Protein AF-0000000074147628 (afdb_homodimer)

Foldseek 3Di:
DEEEEEEADPVCVVLVVLLVVLLVLLPHHYDYYYHHCVPHVVVLLVVLVVPQVDQYEYEYEDWQLPVSQQSSQLRHPHAYEYAYEDDPPPVRCRVVSVVDHDPPGDHHYDHHSNVSNLVRLVVSCVPVVVSVVVNVVVVVVVVVVVVVVVVVVVVVD/DEEEEEEADPVCVVLVVLLVVLLVLLPHHYDYYYHHCVPHVVVLLVVLVVPQVDQYEYEYEDWQLPVSQQSSQLRHPHAYEYAYEDDPPPVRCRVVSVVDHDPPGDHHYDHHSNVSNLVRLVVSCVPVVVSVVVNVVVVVVVVVVVVVVVVVVVVVD

Structure (mmCIF, N/CA/C/O backbone):
data_AF-0000000074147628-model_v1
#
loop_
_entity.id
_entity.type
_entity.pdbx_description
1 polymer 'Phosphoribosylaminoimidazole carboxylase'
#
loop_
_atom_site.group_PDB
_atom_site.id
_atom_site.type_symbol
_atom_site.label_atom_id
_atom_site.label_alt_id
_atom_site.label_comp_id
_atom_site.label_asym_id
_atom_site.label_entity_id
_atom_site.label_seq_id
_atom_site.pdbx_PDB_ins_code
_atom_site.Cartn_x
_atom_site.Cartn_y
_atom_site.Cartn_z
_atom_site.occupancy
_atom_site.B_iso_or_equiv
_atom_site.auth_seq_id
_atom_site.auth_comp_id
_atom_site.auth_asym_id
_atom_site.auth_atom_id
_atom_site.pdbx_PDB_model_num
ATOM 1 N N . MET A 1 1 ? 9.102 9.93 -13.086 1 95.94 1 MET A N 1
ATOM 2 C CA . MET A 1 1 ? 8.875 8.906 -12.07 1 95.94 1 MET A CA 1
ATOM 3 C C . MET A 1 1 ? 9.977 8.93 -11.016 1 95.94 1 MET A C 1
ATOM 5 O O . MET A 1 1 ? 11.141 9.18 -11.336 1 95.94 1 MET A O 1
ATOM 9 N N . LEU A 1 2 ? 9.609 8.773 -9.789 1 98.12 2 LEU A N 1
ATOM 10 C CA . LEU A 1 2 ? 10.562 8.852 -8.688 1 98.12 2 LEU A CA 1
ATOM 11 C C . LEU A 1 2 ? 10.008 8.172 -7.441 1 98.12 2 LEU A C 1
ATOM 13 O O . LEU A 1 2 ? 8.812 8.266 -7.156 1 98.12 2 LEU A O 1
ATOM 17 N N . VAL A 1 3 ? 10.93 7.434 -6.758 1 98.81 3 VAL A N 1
ATOM 18 C CA . VAL A 1 3 ? 10.602 6.969 -5.414 1 98.81 3 VAL A CA 1
ATOM 19 C C . VAL A 1 3 ? 11.359 7.797 -4.379 1 98.81 3 VAL A C 1
ATOM 21 O O . VAL A 1 3 ? 12.586 7.934 -4.465 1 98.81 3 VAL A O 1
ATOM 24 N N . VAL A 1 4 ? 10.641 8.391 -3.459 1 98.81 4 VAL A N 1
ATOM 25 C CA . VAL A 1 4 ? 11.258 9.125 -2.359 1 98.81 4 VAL A CA 1
ATOM 26 C C . VAL A 1 4 ? 11.266 8.266 -1.1 1 98.81 4 VAL A C 1
ATOM 28 O O . VAL A 1 4 ? 10.211 7.953 -0.543 1 98.81 4 VAL A O 1
ATOM 31 N N . ILE A 1 5 ? 12.422 7.879 -0.713 1 98.81 5 ILE A N 1
ATOM 32 C CA . ILE A 1 5 ? 12.594 7.141 0.535 1 98.81 5 ILE A CA 1
ATOM 33 C C . ILE A 1 5 ? 12.828 8.117 1.685 1 98.81 5 ILE A C 1
ATOM 35 O O . ILE A 1 5 ? 13.859 8.797 1.736 1 98.81 5 ILE A O 1
ATOM 39 N N . LEU A 1 6 ? 11.859 8.195 2.531 1 98.5 6 LEU A N 1
ATOM 40 C CA . LEU A 1 6 ? 11.883 9.148 3.637 1 98.5 6 LEU A CA 1
ATOM 41 C C . LEU A 1 6 ? 12.078 8.43 4.969 1 98.5 6 LEU A C 1
ATOM 43 O O . LEU A 1 6 ? 11.211 7.652 5.387 1 98.5 6 LEU A O 1
ATOM 47 N N . MET A 1 7 ? 13.164 8.688 5.637 1 97.44 7 MET A N 1
ATOM 48 C CA . MET A 1 7 ? 13.547 7.992 6.863 1 97.44 7 MET A CA 1
ATOM 49 C C . MET A 1 7 ? 13.32 8.875 8.086 1 97.44 7 MET A C 1
ATOM 51 O O . MET A 1 7 ? 13.555 10.086 8.031 1 97.44 7 MET A O 1
ATOM 55 N N . GLY A 1 8 ? 12.961 8.219 9.188 1 95 8 GLY A N 1
ATOM 56 C CA . GLY A 1 8 ? 12.789 8.953 10.43 1 95 8 GLY A CA 1
ATOM 57 C C . GLY A 1 8 ? 14.109 9.305 11.102 1 95 8 GLY A C 1
ATOM 58 O O . GLY A 1 8 ? 14.188 10.273 11.859 1 95 8 GLY A O 1
ATOM 59 N N . SER A 1 9 ? 15.055 8.477 10.898 1 93.25 9 SER A N 1
ATOM 60 C CA . SER A 1 9 ? 16.375 8.688 11.492 1 93.25 9 SER A CA 1
ATOM 61 C C . SER A 1 9 ? 17.469 8.031 10.656 1 93.25 9 SER A C 1
ATOM 63 O O . SER A 1 9 ? 17.172 7.227 9.766 1 93.25 9 SER A O 1
ATOM 65 N N . LYS A 1 10 ? 18.688 8.406 11.016 1 92.12 10 LYS A N 1
ATOM 66 C CA . LYS A 1 10 ? 19.844 7.824 10.32 1 92.12 10 LYS A CA 1
ATOM 67 C C . LYS A 1 10 ? 19.922 6.32 10.57 1 92.12 10 LYS A C 1
ATOM 69 O O . LYS A 1 10 ? 20.422 5.574 9.734 1 92.12 10 LYS A O 1
ATOM 74 N N . GLY A 1 11 ? 19.484 5.891 11.711 1 92.31 11 GLY A N 1
ATOM 75 C CA . GLY A 1 11 ? 19.5 4.477 12.055 1 92.31 11 GLY A CA 1
ATOM 76 C C . GLY A 1 11 ? 18.75 3.611 11.055 1 92.31 11 GLY A C 1
ATOM 77 O O . GLY A 1 11 ? 18.906 2.389 11.039 1 92.31 11 GLY A O 1
ATOM 78 N N . ASP A 1 12 ? 17.984 4.277 10.141 1 94 12 ASP A N 1
ATOM 79 C CA . ASP A 1 12 ? 17.156 3.553 9.188 1 94 12 ASP A CA 1
ATOM 80 C C . ASP A 1 12 ? 17.859 3.389 7.848 1 94 12 ASP A C 1
ATOM 82 O O . ASP A 1 12 ? 17.297 2.844 6.898 1 94 12 ASP A O 1
ATOM 86 N N . LEU A 1 13 ? 19.062 3.75 7.781 1 96.19 13 LEU A N 1
ATOM 87 C CA . LEU A 1 13 ? 19.781 3.842 6.516 1 96.19 13 LEU A CA 1
ATOM 88 C C . LEU A 1 13 ? 19.953 2.463 5.883 1 96.19 13 LEU A C 1
ATOM 90 O O . LEU A 1 13 ? 19.766 2.305 4.672 1 96.19 13 LEU A O 1
ATOM 94 N N . GLU A 1 14 ? 20.344 1.468 6.66 1 96.44 14 GLU A N 1
ATOM 95 C CA . GLU A 1 14 ? 20.531 0.129 6.109 1 96.44 14 GLU A CA 1
ATOM 96 C C . GLU A 1 14 ? 19.219 -0.415 5.531 1 96.44 14 GLU A C 1
ATOM 98 O O . GLU A 1 14 ? 19.234 -1.08 4.492 1 96.44 14 GLU A O 1
ATOM 103 N N . HIS A 1 15 ? 18.188 -0.17 6.254 1 96.81 15 HIS A N 1
ATOM 104 C CA . HIS A 1 15 ? 16.859 -0.542 5.77 1 96.81 15 HIS A CA 1
ATOM 105 C C . HIS A 1 15 ? 16.531 0.154 4.453 1 96.81 15 HIS A C 1
ATOM 107 O O . HIS A 1 15 ? 16.047 -0.481 3.512 1 96.81 15 HIS A O 1
ATOM 113 N N . ALA A 1 16 ? 16.859 1.405 4.305 1 98.19 16 ALA A N 1
ATOM 114 C CA . ALA A 1 16 ? 16.641 2.207 3.105 1 98.19 16 ALA A CA 1
ATOM 115 C C . ALA A 1 16 ? 17.484 1.685 1.938 1 98.19 16 ALA A C 1
ATOM 117 O O . ALA A 1 16 ? 17 1.643 0.799 1 98.19 16 ALA A O 1
ATOM 118 N N . LYS A 1 17 ? 18.625 1.291 2.211 1 98.25 17 LYS A N 1
ATOM 119 C CA . LYS A 1 17 ? 19.516 0.787 1.175 1 98.25 17 LYS A CA 1
ATOM 120 C C . LYS A 1 17 ? 18.969 -0.48 0.534 1 98.25 17 LYS A C 1
ATOM 122 O O . LYS A 1 17 ? 19.125 -0.697 -0.669 1 98.25 17 LYS A O 1
ATOM 127 N N . LYS A 1 18 ? 18.391 -1.313 1.335 1 97.88 18 LYS A N 1
ATOM 128 C CA . LYS A 1 18 ? 17.781 -2.521 0.795 1 97.88 18 LYS A CA 1
ATOM 129 C C . LYS A 1 18 ? 16.656 -2.176 -0.193 1 97.88 18 LYS A C 1
ATOM 131 O O . LYS A 1 18 ? 16.531 -2.826 -1.23 1 97.88 18 LYS A O 1
ATOM 136 N N . ILE A 1 19 ? 15.867 -1.168 0.132 1 98.56 19 ILE A N 1
ATOM 137 C CA . ILE A 1 19 ? 14.828 -0.691 -0.776 1 98.56 19 ILE A CA 1
ATOM 138 C C . ILE A 1 19 ? 15.469 -0.161 -2.057 1 98.56 19 ILE A C 1
ATOM 140 O O . ILE A 1 19 ? 15.062 -0.531 -3.16 1 98.56 19 ILE A O 1
ATOM 144 N N . ALA A 1 20 ? 16.484 0.633 -1.906 1 98.62 20 ALA A N 1
ATOM 145 C CA . ALA A 1 20 ? 17.172 1.257 -3.031 1 98.62 20 ALA A CA 1
ATOM 146 C C . ALA A 1 20 ? 17.766 0.204 -3.965 1 98.62 20 ALA A C 1
ATOM 148 O O . ALA A 1 20 ? 17.672 0.332 -5.188 1 98.62 20 ALA A O 1
ATOM 149 N N . GLN A 1 21 ? 18.312 -0.782 -3.396 1 98.44 21 GLN A N 1
ATOM 150 C CA . GLN A 1 21 ? 18.938 -1.846 -4.184 1 98.44 21 GLN A CA 1
ATOM 151 C C . GLN A 1 21 ? 17.922 -2.504 -5.109 1 98.44 21 GLN A C 1
ATOM 153 O O . GLN A 1 21 ? 18.219 -2.773 -6.273 1 98.44 21 GLN A O 1
ATOM 158 N N . THR A 1 22 ? 16.781 -2.777 -4.566 1 98.12 22 THR A N 1
ATOM 159 C CA . THR A 1 22 ? 15.742 -3.377 -5.387 1 98.12 22 THR A CA 1
ATOM 160 C C . THR A 1 22 ? 15.273 -2.4 -6.461 1 98.12 22 THR A C 1
ATOM 162 O O . THR A 1 22 ? 15.031 -2.797 -7.602 1 98.12 22 THR A O 1
ATOM 165 N N . LEU A 1 23 ? 15.133 -1.125 -6.148 1 98.69 23 LEU A N 1
ATOM 166 C CA . LEU A 1 23 ? 14.742 -0.118 -7.129 1 98.69 23 LEU A CA 1
ATOM 167 C C . LEU A 1 23 ? 15.758 -0.044 -8.266 1 98.69 23 LEU A C 1
ATOM 169 O O . LEU A 1 23 ? 15.383 0.156 -9.422 1 98.69 23 LEU A O 1
ATOM 173 N N . GLU A 1 24 ? 16.984 -0.203 -7.938 1 98.5 24 GLU A N 1
ATOM 174 C CA . GLU A 1 24 ? 18.031 -0.191 -8.945 1 98.5 24 GLU A CA 1
ATOM 175 C C . GLU A 1 24 ? 17.859 -1.337 -9.938 1 98.5 24 GLU A C 1
ATOM 177 O O . GLU A 1 24 ? 18.094 -1.167 -11.133 1 98.5 24 GLU A O 1
ATOM 182 N N . LYS A 1 25 ? 17.484 -2.5 -9.43 1 97.31 25 LYS A N 1
ATOM 183 C CA . LYS A 1 25 ? 17.234 -3.641 -10.312 1 97.31 25 LYS A CA 1
ATOM 184 C C . LYS A 1 25 ? 16.172 -3.311 -11.352 1 97.31 25 LYS A C 1
ATOM 186 O O . LYS A 1 25 ? 16.234 -3.811 -12.484 1 97.31 25 LYS A O 1
ATOM 191 N N . PHE A 1 26 ? 15.234 -2.486 -10.961 1 98.31 26 PHE A N 1
ATOM 192 C CA . PHE A 1 26 ? 14.148 -2.119 -11.859 1 98.31 26 PHE A CA 1
ATOM 193 C C . PHE A 1 26 ? 14.484 -0.852 -12.641 1 98.31 26 PHE A C 1
ATOM 195 O O . PHE A 1 26 ? 13.695 -0.394 -13.469 1 98.31 26 PHE A O 1
ATOM 202 N N . GLU A 1 27 ? 15.633 -0.229 -12.289 1 98.25 27 GLU A N 1
ATOM 203 C CA . GLU A 1 27 ? 16.062 1.021 -12.906 1 98.25 27 GLU A CA 1
ATOM 204 C C . GLU A 1 27 ? 15.07 2.143 -12.648 1 98.25 27 GLU A C 1
ATOM 206 O O . GLU A 1 27 ? 14.711 2.891 -13.562 1 98.25 27 GLU A O 1
ATOM 211 N N . VAL A 1 28 ? 14.539 2.168 -11.547 1 98.56 28 VAL A N 1
ATOM 212 C CA . VAL A 1 28 ? 13.648 3.23 -11.102 1 98.56 28 VAL A CA 1
ATOM 213 C C . VAL A 1 28 ? 14.422 4.246 -10.273 1 98.56 28 VAL A C 1
ATOM 215 O O . VAL A 1 28 ? 15.078 3.887 -9.289 1 98.56 28 VAL A O 1
ATOM 218 N N . PRO A 1 29 ? 14.453 5.52 -10.703 1 98.69 29 PRO A N 1
ATOM 219 C CA . PRO A 1 29 ? 15.164 6.527 -9.906 1 98.69 29 PRO A CA 1
ATOM 220 C C . PRO A 1 29 ? 14.578 6.691 -8.508 1 98.69 29 PRO A C 1
ATOM 222 O O . PRO A 1 29 ? 13.367 6.555 -8.312 1 98.69 29 PRO A O 1
ATOM 225 N N . TYR A 1 30 ? 15.516 7.031 -7.57 1 98.75 30 TYR A N 1
ATOM 226 C CA . TYR A 1 30 ? 15.102 7.254 -6.191 1 98.75 30 TYR A CA 1
ATOM 227 C C . TYR A 1 30 ? 15.953 8.336 -5.531 1 98.75 30 TYR A C 1
ATOM 229 O O . TYR A 1 30 ? 17.031 8.672 -6.027 1 98.75 30 TYR A O 1
ATOM 237 N N . VAL A 1 31 ? 15.375 8.898 -4.453 1 98.56 31 VAL A N 1
ATOM 238 C CA . VAL A 1 31 ? 16.109 9.797 -3.572 1 98.56 31 VAL A CA 1
ATOM 239 C C . VAL A 1 31 ? 15.867 9.406 -2.115 1 98.56 31 VAL A C 1
ATOM 241 O O . VAL A 1 31 ? 14.82 8.859 -1.78 1 98.56 31 VAL A O 1
ATOM 244 N N . MET A 1 32 ? 16.906 9.641 -1.29 1 98.44 32 MET A N 1
ATOM 245 C CA . MET A 1 32 ? 16.797 9.391 0.145 1 98.44 32 MET A CA 1
ATOM 246 C C . MET A 1 32 ? 16.797 10.703 0.923 1 98.44 32 MET A C 1
ATOM 248 O O . MET A 1 32 ? 17.578 11.609 0.625 1 98.44 32 MET A O 1
ATOM 252 N N . ARG A 1 33 ? 15.836 10.812 1.747 1 98.19 33 ARG A N 1
ATOM 253 C CA . ARG A 1 33 ? 15.734 11.961 2.637 1 98.19 33 ARG A CA 1
ATOM 254 C C . ARG A 1 33 ? 15.531 11.523 4.082 1 98.19 33 ARG A C 1
ATOM 256 O O . ARG A 1 33 ? 15.039 10.422 4.336 1 98.19 33 ARG A O 1
ATOM 263 N N . ILE A 1 34 ? 16 12.383 5.051 1 97.5 34 ILE A N 1
ATOM 264 C CA . ILE A 1 34 ? 15.812 12.117 6.473 1 97.5 34 ILE A CA 1
ATOM 265 C C . ILE A 1 34 ? 15.07 13.273 7.121 1 97.5 34 ILE A C 1
ATOM 267 O O . ILE A 1 34 ? 15.453 14.438 6.957 1 97.5 34 ILE A O 1
ATOM 271 N N . ALA A 1 35 ? 13.984 12.969 7.77 1 96.12 35 ALA A N 1
ATOM 272 C CA . ALA A 1 35 ? 13.242 13.922 8.594 1 96.12 35 ALA A CA 1
ATOM 273 C C . ALA A 1 35 ? 12.344 13.203 9.594 1 96.12 35 ALA A C 1
ATOM 275 O O . ALA A 1 35 ? 11.664 12.234 9.242 1 96.12 35 ALA A O 1
ATOM 276 N N . SER A 1 36 ? 12.352 13.734 10.844 1 94.19 36 SER A N 1
ATOM 277 C CA . SER A 1 36 ? 11.523 13.172 11.898 1 94.19 36 SER A CA 1
ATOM 278 C C . SER A 1 36 ? 10.211 13.945 12.039 1 94.19 36 SER A C 1
ATOM 280 O O . SER A 1 36 ? 10.227 15.156 12.297 1 94.19 36 SER A O 1
ATOM 282 N N . ALA A 1 37 ? 9.125 13.234 11.961 1 94.19 37 ALA A N 1
ATOM 283 C CA . ALA A 1 37 ? 7.828 13.883 12.125 1 94.19 37 ALA A CA 1
ATOM 284 C C . ALA A 1 37 ? 7.66 14.422 13.539 1 94.19 37 ALA A C 1
ATOM 286 O O . ALA A 1 37 ? 6.973 15.422 13.758 1 94.19 37 ALA A O 1
ATOM 287 N N . HIS A 1 38 ? 8.25 13.812 14.531 1 91.12 38 HIS A N 1
ATOM 288 C CA . HIS A 1 38 ? 8.156 14.234 15.922 1 91.12 38 HIS A CA 1
ATOM 289 C C . HIS A 1 38 ? 9.039 15.453 16.188 1 91.12 38 HIS A C 1
ATOM 291 O O . HIS A 1 38 ? 8.641 16.359 16.922 1 91.12 38 HIS A O 1
ATOM 297 N N . LYS A 1 39 ? 10.188 15.453 15.602 1 93.19 39 LYS A N 1
ATOM 298 C CA . LYS A 1 39 ? 11.203 16.422 16 1 93.19 39 LYS A CA 1
ATOM 299 C C . LYS A 1 39 ? 11.25 17.594 15.031 1 93.19 39 LYS A C 1
ATOM 301 O O . LYS A 1 39 ? 11.562 18.719 15.43 1 93.19 39 LYS A O 1
ATOM 306 N N . VAL A 1 40 ? 11.031 17.297 13.758 1 95 40 VAL A N 1
ATOM 307 C CA . VAL A 1 40 ? 11.125 18.359 12.773 1 95 40 VAL A CA 1
ATOM 308 C C . VAL A 1 40 ? 9.969 18.25 11.781 1 95 40 VAL A C 1
ATOM 310 O O . VAL A 1 40 ? 10.195 18.141 10.57 1 95 40 VAL A O 1
ATOM 313 N N . PRO A 1 41 ? 8.734 18.453 12.148 1 95.44 41 PRO A N 1
ATOM 314 C CA . PRO A 1 41 ? 7.574 18.266 11.273 1 95.44 41 PRO A CA 1
ATOM 315 C C . PRO A 1 41 ? 7.559 19.234 10.102 1 95.44 41 PRO A C 1
ATOM 317 O O . PRO A 1 41 ? 7.117 18.875 9 1 95.44 41 PRO A O 1
ATOM 320 N N . LEU A 1 42 ? 8.023 20.438 10.273 1 97.06 42 LEU A N 1
ATOM 321 C CA . LEU A 1 42 ? 8.031 21.422 9.195 1 97.06 42 LEU A CA 1
ATOM 322 C C . LEU A 1 42 ? 8.969 20.969 8.07 1 97.06 42 LEU A C 1
ATOM 324 O O . LEU A 1 42 ? 8.68 21.188 6.895 1 97.06 42 LEU A O 1
ATOM 328 N N . LYS A 1 43 ? 10.047 20.391 8.453 1 96.5 43 LYS A N 1
ATOM 329 C CA . LYS A 1 43 ? 10.969 19.859 7.449 1 96.5 43 LYS A CA 1
ATOM 330 C C . LYS A 1 43 ? 10.32 18.75 6.633 1 96.5 43 LYS A C 1
ATOM 332 O O . LYS A 1 43 ? 10.539 18.656 5.426 1 96.5 43 LYS A O 1
ATOM 337 N N . VAL A 1 44 ? 9.602 17.891 7.281 1 97.5 44 VAL A N 1
ATOM 338 C CA . VAL A 1 44 ? 8.883 16.828 6.574 1 97.5 44 VAL A CA 1
ATOM 339 C C . VAL A 1 44 ? 7.953 17.453 5.531 1 97.5 44 VAL A C 1
ATOM 341 O O . VAL A 1 44 ? 7.941 17.031 4.375 1 97.5 44 VAL A O 1
ATOM 344 N N . LEU A 1 45 ? 7.191 18.5 5.957 1 97.81 45 LEU A N 1
ATOM 345 C CA . LEU A 1 45 ? 6.27 19.172 5.051 1 97.81 45 LEU A CA 1
ATOM 346 C C . LEU A 1 45 ? 7.016 19.781 3.867 1 97.81 45 LEU A C 1
ATOM 348 O O . LEU A 1 45 ? 6.543 19.719 2.732 1 97.81 45 LEU A O 1
ATOM 352 N N . GLU A 1 46 ? 8.109 20.344 4.117 1 97.81 46 GLU A N 1
ATOM 353 C CA . GLU A 1 46 ? 8.93 20.922 3.057 1 97.81 46 GLU A CA 1
ATOM 354 C C . GLU A 1 46 ? 9.359 19.859 2.053 1 97.81 46 GLU A C 1
ATOM 356 O O . GLU A 1 46 ? 9.312 20.078 0.842 1 97.81 46 GLU A O 1
ATOM 361 N N . ILE A 1 47 ? 9.836 18.781 2.568 1 97.06 47 ILE A N 1
ATOM 362 C CA . ILE A 1 47 ? 10.281 17.688 1.708 1 97.06 47 ILE A CA 1
ATOM 363 C C . ILE A 1 47 ? 9.117 17.203 0.85 1 97.06 47 ILE A C 1
ATOM 365 O O . ILE A 1 47 ? 9.258 17.031 -0.363 1 97.06 47 ILE A O 1
ATOM 369 N N . ILE A 1 48 ? 8 16.953 1.469 1 97.81 48 ILE A N 1
ATOM 370 C CA . ILE A 1 48 ? 6.82 16.5 0.741 1 97.81 48 ILE A CA 1
ATOM 371 C C . ILE A 1 48 ? 6.512 17.469 -0.393 1 97.81 48 ILE A C 1
ATOM 373 O O . ILE A 1 48 ? 6.305 17.062 -1.536 1 97.81 48 ILE A O 1
ATOM 377 N N . LYS A 1 49 ? 6.512 18.734 -0.08 1 97.19 49 LYS A N 1
ATOM 378 C CA . LYS A 1 49 ? 6.184 19.781 -1.046 1 97.19 49 LYS A CA 1
ATOM 379 C C . LYS A 1 49 ? 7.148 19.766 -2.229 1 97.19 49 LYS A C 1
ATOM 381 O O . LYS A 1 49 ? 6.75 20.031 -3.365 1 97.19 49 LYS A O 1
ATOM 386 N N . GLU A 1 50 ? 8.367 19.469 -1.963 1 97.25 50 GLU A N 1
ATOM 387 C CA . GLU A 1 50 ? 9.406 19.453 -2.988 1 97.25 50 GLU A CA 1
ATOM 388 C C . GLU A 1 50 ? 9.062 18.453 -4.098 1 97.25 50 GLU A C 1
ATOM 390 O O . GLU A 1 50 ? 9.43 18.656 -5.258 1 97.25 50 GLU A O 1
ATOM 395 N N . TYR A 1 51 ? 8.289 17.422 -3.75 1 96.75 51 TYR A N 1
ATOM 396 C CA . TYR A 1 51 ? 8.109 16.344 -4.719 1 96.75 51 TYR A CA 1
ATOM 397 C C . TYR A 1 51 ? 6.648 16.25 -5.156 1 96.75 51 TYR A C 1
ATOM 399 O O . TYR A 1 51 ? 6.289 15.359 -5.934 1 96.75 51 TYR A O 1
ATOM 407 N N . GLU A 1 52 ? 5.816 17.094 -4.734 1 94.88 52 GLU A N 1
ATOM 408 C CA . GLU A 1 52 ? 4.367 16.984 -4.906 1 94.88 52 GLU A CA 1
ATOM 409 C C . GLU A 1 52 ? 3.975 17.125 -6.375 1 94.88 52 GLU A C 1
ATOM 411 O O . GLU A 1 52 ? 2.92 16.641 -6.785 1 94.88 52 GLU A O 1
ATOM 416 N N . ASN A 1 53 ? 4.77 17.734 -7.164 1 93.69 53 ASN A N 1
ATOM 417 C CA . ASN A 1 53 ? 4.418 17.969 -8.562 1 93.69 53 ASN A CA 1
ATOM 418 C C . ASN A 1 53 ? 5.039 16.922 -9.484 1 93.69 53 ASN A C 1
ATOM 420 O O . ASN A 1 53 ? 4.98 17.062 -10.703 1 93.69 53 ASN A O 1
ATOM 424 N N . LYS A 1 54 ? 5.613 15.891 -8.961 1 94.44 54 LYS A N 1
ATOM 425 C CA . LYS A 1 54 ? 6.223 14.797 -9.711 1 94.44 54 LYS A CA 1
ATOM 426 C C . LYS A 1 54 ? 5.414 13.516 -9.57 1 94.44 54 LYS A C 1
ATOM 428 O O . LYS A 1 54 ? 4.461 13.461 -8.789 1 94.44 54 LYS A O 1
ATOM 433 N N . ASP A 1 55 ? 5.668 12.562 -10.492 1 96.62 55 ASP A N 1
ATOM 434 C CA . ASP A 1 55 ? 5.164 11.203 -10.312 1 96.62 55 ASP A CA 1
ATOM 435 C C . ASP A 1 55 ? 5.965 10.461 -9.242 1 96.62 55 ASP A C 1
ATOM 437 O O . ASP A 1 55 ? 7.031 9.906 -9.531 1 96.62 55 ASP A O 1
ATOM 441 N N . VAL A 1 56 ? 5.395 10.516 -8.07 1 97.5 56 VAL A N 1
ATOM 442 C CA . VAL A 1 56 ? 6.215 10.039 -6.961 1 97.5 56 VAL A CA 1
ATOM 443 C C . VAL A 1 56 ? 5.438 9.016 -6.141 1 97.5 56 VAL A C 1
ATOM 445 O O . VAL A 1 56 ? 4.215 9.109 -6.012 1 97.5 56 VAL A O 1
ATOM 448 N N . VAL A 1 57 ? 6.137 8.031 -5.676 1 98.81 57 VAL A N 1
ATOM 449 C CA . VAL A 1 57 ? 5.711 7.188 -4.566 1 98.81 57 VAL A CA 1
ATOM 450 C C . VAL A 1 57 ? 6.629 7.414 -3.367 1 98.81 57 VAL A C 1
ATOM 452 O O . VAL A 1 57 ? 7.855 7.363 -3.496 1 98.81 57 VAL A O 1
ATOM 455 N N . PHE A 1 58 ? 6.059 7.719 -2.23 1 98.81 58 PHE A N 1
ATOM 456 C CA . PHE A 1 58 ? 6.84 7.828 -1.003 1 98.81 58 PHE A CA 1
ATOM 457 C C . PHE A 1 58 ? 6.953 6.473 -0.314 1 98.81 58 PHE A C 1
ATOM 459 O O . PHE A 1 58 ? 5.977 5.727 -0.232 1 98.81 58 PHE A O 1
ATOM 466 N N . ILE A 1 59 ? 8.117 6.148 0.108 1 98.81 59 ILE A N 1
ATOM 467 C CA . ILE A 1 59 ? 8.336 5.062 1.057 1 98.81 59 ILE A CA 1
ATOM 468 C C . ILE A 1 59 ? 8.906 5.621 2.357 1 98.81 59 ILE A C 1
ATOM 470 O O . ILE A 1 59 ? 10 6.199 2.365 1 98.81 59 ILE A O 1
ATOM 474 N N . THR A 1 60 ? 8.172 5.441 3.398 1 98.62 60 THR A N 1
ATOM 475 C CA . THR A 1 60 ? 8.602 5.949 4.695 1 98.62 60 THR A CA 1
ATOM 476 C C . THR A 1 60 ? 9.133 4.816 5.57 1 98.62 60 THR A C 1
ATOM 478 O O . THR A 1 60 ? 8.586 3.709 5.559 1 98.62 60 THR A O 1
ATOM 481 N N . ILE A 1 61 ? 10.164 5.117 6.297 1 97.56 61 ILE A N 1
ATOM 482 C CA . ILE A 1 61 ? 10.797 4.168 7.207 1 97.56 61 ILE A CA 1
ATOM 483 C C . ILE A 1 61 ? 10.859 4.762 8.617 1 97.56 61 ILE A C 1
ATOM 485 O O . ILE A 1 61 ? 11.656 5.664 8.883 1 97.56 61 ILE A O 1
ATOM 489 N N . ALA A 1 62 ? 10.039 4.262 9.438 1 93.19 62 ALA A N 1
ATOM 490 C CA . ALA A 1 62 ? 10.016 4.633 10.852 1 93.19 62 ALA A CA 1
ATOM 491 C C . ALA A 1 62 ? 9.43 3.508 11.703 1 93.19 62 ALA A C 1
ATOM 493 O O . ALA A 1 62 ? 8.586 2.744 11.234 1 93.19 62 ALA A O 1
ATOM 494 N N . GLY A 1 63 ? 9.906 3.383 12.906 1 87.06 63 GLY A N 1
ATOM 495 C CA . GLY A 1 63 ? 9.391 2.393 13.836 1 87.06 63 GLY A CA 1
ATOM 496 C C . GLY A 1 63 ? 8.594 3.002 14.977 1 87.06 63 GLY A C 1
ATOM 497 O O . GLY A 1 63 ? 8.016 4.078 14.828 1 87.06 63 GLY A O 1
ATOM 498 N N . ARG A 1 64 ? 8.422 2.166 15.945 1 85.75 64 ARG A N 1
ATOM 499 C CA . ARG A 1 64 ? 7.723 2.584 17.156 1 85.75 64 ARG A CA 1
ATOM 500 C C . ARG A 1 64 ? 6.352 3.164 16.828 1 85.75 64 ARG A C 1
ATOM 502 O O . ARG A 1 64 ? 5.52 2.49 16.219 1 85.75 64 ARG A O 1
ATOM 509 N N . SER A 1 65 ? 6.141 4.43 17.125 1 84.88 65 SER A N 1
ATOM 510 C CA . SER A 1 65 ? 4.84 5.043 16.875 1 84.88 65 SER A CA 1
ATOM 511 C C . SER A 1 65 ? 4.578 5.215 15.391 1 84.88 65 SER A C 1
ATOM 513 O O . SER A 1 65 ? 3.428 5.34 14.961 1 84.88 65 SER A O 1
ATOM 515 N N . ASN A 1 66 ? 5.672 5.281 14.586 1 90.75 66 ASN A N 1
ATOM 516 C CA . ASN A 1 66 ? 5.641 5.492 13.141 1 90.75 66 ASN A CA 1
ATOM 517 C C . ASN A 1 66 ? 4.762 6.684 12.766 1 90.75 66 ASN A C 1
ATOM 519 O O . ASN A 1 66 ? 3.898 6.574 11.891 1 90.75 66 ASN A O 1
ATOM 523 N N . ALA A 1 67 ? 4.961 7.773 13.398 1 92.5 67 ALA A N 1
ATOM 524 C CA . ALA A 1 67 ? 4.242 9.008 13.094 1 92.5 67 ALA A CA 1
ATOM 525 C C . ALA A 1 67 ? 4.578 9.5 11.688 1 92.5 67 ALA A C 1
ATOM 527 O O . ALA A 1 67 ? 3.758 10.156 11.039 1 92.5 67 ALA A O 1
ATOM 528 N N . LEU A 1 68 ? 5.684 9.133 11.18 1 96.81 68 LEU A N 1
ATOM 529 C CA . LEU A 1 68 ? 6.188 9.641 9.906 1 96.81 68 LEU A CA 1
ATOM 530 C C . LEU A 1 68 ? 5.273 9.234 8.758 1 96.81 68 LEU A C 1
ATOM 532 O O . LEU A 1 68 ? 4.953 10.055 7.891 1 96.81 68 LEU A O 1
ATOM 536 N N . SER A 1 69 ? 4.871 8.008 8.734 1 97.94 69 SER A N 1
ATOM 537 C CA . SER A 1 69 ? 4.086 7.484 7.621 1 97.94 69 SER A CA 1
ATOM 538 C C . SER A 1 69 ? 2.721 8.156 7.539 1 97.94 69 SER A C 1
ATOM 540 O O . SER A 1 69 ? 2.295 8.586 6.465 1 97.94 69 SER A O 1
ATOM 542 N N . GLY A 1 70 ? 2.068 8.234 8.695 1 97.25 70 GLY A N 1
ATOM 543 C CA . GLY A 1 70 ? 0.78 8.898 8.727 1 97.25 70 GLY A CA 1
ATOM 544 C C . GLY A 1 70 ? 0.868 10.383 8.391 1 97.25 70 GLY A C 1
ATOM 545 O O . GLY A 1 70 ? 0.052 10.898 7.629 1 97.25 70 GLY A O 1
ATOM 546 N N . PHE A 1 71 ? 1.866 11.047 8.953 1 97.12 71 PHE A N 1
ATOM 547 C CA . PHE A 1 71 ? 2.09 12.469 8.703 1 97.12 71 PHE A CA 1
ATOM 548 C C . PHE A 1 71 ? 2.324 12.727 7.219 1 97.12 71 PHE A C 1
ATOM 550 O O . PHE A 1 71 ? 1.729 13.641 6.645 1 97.12 71 PHE A O 1
ATOM 557 N N . THR A 1 72 ? 3.148 11.922 6.637 1 98.19 72 THR A N 1
ATOM 558 C CA . THR A 1 72 ? 3.451 12.07 5.215 1 98.19 72 THR A CA 1
ATOM 559 C C . THR A 1 72 ? 2.199 11.859 4.371 1 98.19 72 THR A C 1
ATOM 561 O O . THR A 1 72 ? 1.862 12.695 3.531 1 98.19 72 THR A O 1
ATOM 564 N N . ASP A 1 73 ? 1.515 10.789 4.633 1 98.31 73 ASP A N 1
ATOM 565 C CA . ASP A 1 73 ? 0.338 10.445 3.844 1 98.31 73 ASP A CA 1
ATOM 566 C C . ASP A 1 73 ? -0.733 11.523 3.945 1 98.31 73 ASP A C 1
ATOM 568 O O . ASP A 1 73 ? -1.372 11.867 2.947 1 98.31 73 ASP A O 1
ATOM 572 N N . ALA A 1 74 ? -0.979 12.07 5.137 1 96.88 74 ALA A N 1
ATOM 573 C CA . ALA A 1 74 ? -2.01 13.07 5.379 1 96.88 74 ALA A CA 1
ATOM 574 C C . ALA A 1 74 ? -1.699 14.367 4.637 1 96.88 74 ALA A C 1
ATOM 576 O O . ALA A 1 74 ? -2.576 15.219 4.461 1 96.88 74 ALA A O 1
ATOM 577 N N . ASN A 1 75 ? -0.467 14.523 4.156 1 97.06 75 ASN A N 1
ATOM 578 C CA . ASN A 1 75 ? -0.055 15.812 3.611 1 97.06 75 ASN A CA 1
ATOM 579 C C . ASN A 1 75 ? 0.406 15.688 2.162 1 97.06 75 ASN A C 1
ATOM 581 O O . ASN A 1 75 ? 1.107 16.562 1.652 1 97.06 75 ASN A O 1
ATOM 585 N N . THR A 1 76 ? 0.141 14.625 1.51 1 98.12 76 THR A N 1
ATOM 586 C CA . THR A 1 76 ? 0.456 14.453 0.096 1 98.12 76 THR A CA 1
ATOM 587 C C . THR A 1 76 ? -0.693 13.766 -0.635 1 98.12 76 THR A C 1
ATOM 589 O O . THR A 1 76 ? -1.464 13.016 -0.027 1 98.12 76 THR A O 1
ATOM 592 N N . THR A 1 77 ? -0.818 14.039 -1.89 1 98 77 THR A N 1
ATOM 593 C CA . THR A 1 77 ? -1.789 13.352 -2.73 1 98 77 THR A CA 1
ATOM 594 C C . THR A 1 77 ? -1.179 12.086 -3.334 1 98 77 THR A C 1
ATOM 596 O O . THR A 1 77 ? -1.856 11.344 -4.047 1 98 77 THR A O 1
ATOM 599 N N . LYS A 1 78 ? 0.079 11.812 -3.053 1 98.44 78 LYS A N 1
ATOM 600 C CA . LYS A 1 78 ? 0.818 10.695 -3.631 1 98.44 78 LYS A CA 1
ATOM 601 C C . LYS A 1 78 ? 0.697 9.453 -2.76 1 98.44 78 LYS A C 1
ATOM 603 O O . LYS A 1 78 ? 0.469 9.547 -1.552 1 98.44 78 LYS A O 1
ATOM 608 N N . PRO A 1 79 ? 0.797 8.273 -3.336 1 98.69 79 PRO A N 1
ATOM 609 C CA . PRO A 1 79 ? 0.807 7.07 -2.498 1 98.69 79 PRO A CA 1
ATOM 610 C C . PRO A 1 79 ? 1.979 7.039 -1.521 1 98.69 79 PRO A C 1
ATOM 612 O O . PRO A 1 79 ? 3.082 7.48 -1.859 1 98.69 79 PRO A O 1
ATOM 615 N N . VAL A 1 80 ? 1.692 6.551 -0.332 1 98.81 80 VAL A N 1
ATOM 616 C CA . VAL A 1 80 ? 2.711 6.406 0.703 1 98.81 80 VAL A CA 1
ATOM 617 C C . VAL A 1 80 ? 2.766 4.957 1.179 1 98.81 80 VAL A C 1
ATOM 619 O O . VAL A 1 80 ? 1.745 4.387 1.572 1 98.81 80 VAL A O 1
ATOM 622 N N . ILE A 1 81 ? 3.914 4.344 1.069 1 98.81 81 ILE A N 1
ATOM 623 C CA . ILE A 1 81 ? 4.172 3.018 1.619 1 98.81 81 ILE A CA 1
ATOM 624 C C . ILE A 1 81 ? 4.918 3.145 2.943 1 98.81 81 ILE A C 1
ATOM 626 O O . ILE A 1 81 ? 5.992 3.75 3.002 1 98.81 81 ILE A O 1
ATOM 630 N N . ALA A 1 82 ? 4.316 2.682 4.02 1 98.19 82 ALA A N 1
ATOM 631 C CA . ALA A 1 82 ? 5.012 2.531 5.297 1 98.19 82 ALA A CA 1
ATOM 632 C C . ALA A 1 82 ? 5.793 1.222 5.348 1 98.19 82 ALA A C 1
ATOM 634 O O . ALA A 1 82 ? 5.215 0.143 5.184 1 98.19 82 ALA A O 1
ATOM 635 N N . CYS A 1 83 ? 7.066 1.294 5.594 1 97.19 83 CYS A N 1
ATOM 636 C CA . CYS A 1 83 ? 7.93 0.123 5.703 1 97.19 83 CYS A CA 1
ATOM 637 C C . CYS A 1 83 ? 8.75 0.166 6.988 1 97.19 83 CYS A C 1
ATOM 639 O O . CYS A 1 83 ? 9.969 0.319 6.945 1 97.19 83 CYS A O 1
ATOM 641 N N . PRO A 1 84 ? 8.094 -0.029 8.094 1 94.75 84 PRO A N 1
ATOM 642 C CA . PRO A 1 84 ? 8.805 0.034 9.375 1 94.75 84 PRO A CA 1
ATOM 643 C C . PRO A 1 84 ? 9.844 -1.075 9.523 1 94.75 84 PRO A C 1
ATOM 645 O O . PRO A 1 84 ? 9.633 -2.191 9.047 1 94.75 84 PRO A O 1
ATOM 648 N N . PRO A 1 85 ? 10.984 -0.714 10.18 1 90.88 85 PRO A N 1
ATOM 649 C CA . PRO A 1 85 ? 11.938 -1.784 10.477 1 90.88 85 PRO A CA 1
ATOM 650 C C . PRO A 1 85 ? 11.391 -2.811 11.461 1 90.88 85 PRO A C 1
ATOM 652 O O . PRO A 1 85 ? 10.523 -2.488 12.273 1 90.88 85 PRO A O 1
ATOM 655 N N . TYR A 1 86 ? 11.875 -4.039 11.281 1 82.12 86 TYR A N 1
ATOM 656 C CA . TYR A 1 86 ? 11.492 -5.082 12.227 1 82.12 86 TYR A CA 1
ATOM 657 C C . TYR A 1 86 ? 11.977 -4.754 13.633 1 82.12 86 TYR A C 1
ATOM 659 O O . TYR A 1 86 ? 13.094 -4.262 13.812 1 82.12 86 TYR A O 1
ATOM 667 N N . SER A 1 87 ? 11.008 -4.793 14.523 1 75.25 87 SER A N 1
ATOM 668 C CA . SER A 1 87 ? 11.414 -4.625 15.914 1 75.25 87 SER A CA 1
ATOM 669 C C . SER A 1 87 ? 11.078 -5.863 16.734 1 75.25 87 SER A C 1
ATOM 671 O O . SER A 1 87 ? 9.961 -6.379 16.672 1 75.25 87 SER A O 1
ATOM 673 N N . ASP A 1 88 ? 12.102 -6.453 17.266 1 70.94 88 ASP A N 1
ATOM 674 C CA . ASP A 1 88 ? 11.875 -7.539 18.203 1 70.94 88 ASP A CA 1
ATOM 675 C C . ASP A 1 88 ? 11.414 -7 19.562 1 70.94 88 ASP A C 1
ATOM 677 O O . ASP A 1 88 ? 11.164 -7.77 20.5 1 70.94 88 ASP A O 1
ATOM 681 N N . LYS A 1 89 ? 11.234 -5.762 19.562 1 71.38 89 LYS A N 1
ATOM 682 C CA . LYS A 1 89 ? 10.812 -5.16 20.828 1 71.38 89 LYS A CA 1
ATOM 683 C C . LYS A 1 89 ? 9.297 -5.145 20.938 1 71.38 89 LYS A C 1
ATOM 685 O O . LYS A 1 89 ? 8.586 -5.18 19.922 1 71.38 89 LYS A O 1
ATOM 690 N N . PHE A 1 90 ? 8.789 -5.148 22.078 1 70.31 90 PHE A N 1
ATOM 691 C CA . PHE A 1 90 ? 7.367 -5.062 22.391 1 70.31 90 PHE A CA 1
ATOM 692 C C . PHE A 1 90 ? 6.59 -6.18 21.719 1 70.31 90 PHE A C 1
ATOM 694 O O . PHE A 1 90 ? 5.48 -5.965 21.219 1 70.31 90 PHE A O 1
ATOM 701 N N . ALA A 1 91 ? 7.156 -7.238 21.453 1 68.56 91 ALA A N 1
ATOM 702 C CA . ALA A 1 91 ? 6.539 -8.414 20.828 1 68.56 91 ALA A CA 1
ATOM 703 C C . ALA A 1 91 ? 6.004 -8.078 19.438 1 68.56 91 ALA A C 1
ATOM 705 O O . ALA A 1 91 ? 4.98 -8.625 19.016 1 68.56 91 ALA A O 1
ATOM 706 N N . GLY A 1 92 ? 6.551 -7.074 18.875 1 76.25 92 GLY A N 1
ATOM 707 C CA . GLY A 1 92 ? 6.145 -6.688 17.531 1 76.25 92 GLY A CA 1
ATOM 708 C C . GLY A 1 92 ? 4.891 -5.832 17.516 1 76.25 92 GLY A C 1
ATOM 709 O O . GLY A 1 92 ? 4.324 -5.566 16.453 1 76.25 92 GLY A O 1
ATOM 710 N N . ALA A 1 93 ? 4.508 -5.418 18.719 1 80.12 93 ALA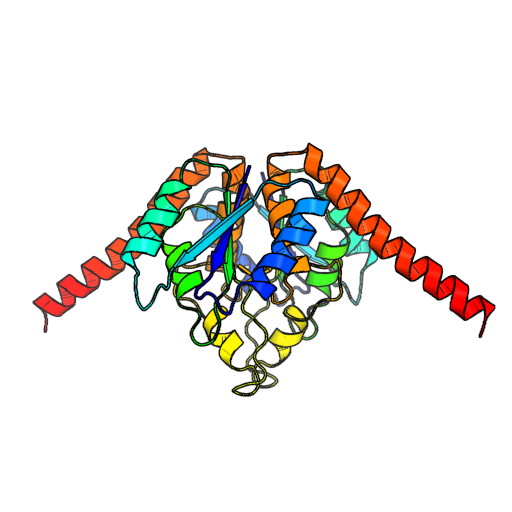 A N 1
ATOM 711 C CA . ALA A 1 93 ? 3.23 -4.719 18.828 1 80.12 93 ALA A CA 1
ATOM 712 C C . ALA A 1 93 ? 3.295 -3.35 18.156 1 80.12 93 ALA A C 1
ATOM 714 O O . ALA A 1 93 ? 2.262 -2.74 17.875 1 80.12 93 ALA A O 1
ATOM 715 N N . ASP A 1 94 ? 4.465 -2.922 17.859 1 84.38 94 ASP A N 1
ATOM 716 C CA . ASP A 1 94 ? 4.652 -1.604 17.25 1 84.38 94 ASP A CA 1
ATOM 717 C C . ASP A 1 94 ? 4.02 -1.537 15.867 1 84.38 94 ASP A C 1
ATOM 719 O O . ASP A 1 94 ? 3.697 -0.453 15.375 1 84.38 94 ASP A O 1
ATOM 723 N N . ILE A 1 95 ? 3.803 -2.666 15.281 1 88.12 95 ILE A N 1
ATOM 724 C CA . ILE A 1 95 ? 3.254 -2.699 13.93 1 88.12 95 ILE A CA 1
ATOM 725 C C . ILE A 1 95 ? 1.838 -2.131 13.93 1 88.12 95 ILE A C 1
ATOM 727 O O . ILE A 1 95 ? 1.373 -1.599 12.922 1 88.12 95 ILE A O 1
ATOM 731 N N . PHE A 1 96 ? 1.226 -2.188 15.078 1 87.31 96 PHE A N 1
ATOM 732 C CA . PHE A 1 96 ? -0.164 -1.754 15.156 1 87.31 96 PHE A CA 1
ATOM 733 C C . PHE A 1 96 ? -0.266 -0.239 15.023 1 87.31 96 PHE A C 1
ATOM 735 O O . PHE A 1 96 ? -1.269 0.28 14.531 1 87.31 96 PHE A O 1
ATOM 742 N N . SER A 1 97 ? 0.75 0.47 15.422 1 87.94 97 SER A N 1
ATOM 743 C CA . SER A 1 97 ? 0.756 1.918 15.25 1 87.94 97 SER A CA 1
ATOM 744 C C . SER A 1 97 ? 0.777 2.295 13.773 1 87.94 97 SER A C 1
ATOM 746 O O . SER A 1 97 ? 0.26 3.346 13.383 1 87.94 97 SER A O 1
ATOM 748 N N . THR A 1 98 ? 1.317 1.417 13.008 1 89.44 98 THR A N 1
ATOM 749 C CA . THR A 1 98 ? 1.383 1.646 11.562 1 89.44 98 THR A CA 1
ATOM 750 C C . THR A 1 98 ? 0.04 1.338 10.906 1 89.44 98 THR A C 1
ATOM 752 O O . THR A 1 98 ? -0.37 2.025 9.969 1 89.44 98 THR A O 1
ATOM 755 N N . LEU A 1 99 ? -0.614 0.402 11.516 1 91.31 99 LEU A N 1
ATOM 756 C CA . LEU A 1 99 ? -1.799 -0.142 10.859 1 91.31 99 LEU A CA 1
ATOM 757 C C . LEU A 1 99 ? -3.051 0.619 11.289 1 91.31 99 LEU A C 1
ATOM 759 O O . LEU A 1 99 ? -4.074 0.567 10.602 1 91.31 99 LEU A O 1
ATOM 763 N N . ARG A 1 100 ? -2.986 1.295 12.398 1 89.94 100 ARG A N 1
ATOM 764 C CA . ARG A 1 100 ? -4.16 1.983 12.922 1 89.94 100 ARG A CA 1
ATOM 765 C C . ARG A 1 100 ? -4.066 3.486 12.688 1 89.94 100 ARG A C 1
ATOM 767 O O . ARG A 1 100 ? -3.482 4.211 13.492 1 89.94 100 ARG A O 1
ATOM 774 N N . MET A 1 101 ? -4.656 3.904 11.625 1 92.62 101 MET A N 1
ATOM 775 C CA . MET A 1 101 ? -4.594 5.309 11.227 1 92.62 101 MET A CA 1
ATOM 776 C C . MET A 1 101 ? -5.961 5.973 11.367 1 92.62 101 MET A C 1
ATOM 778 O O . MET A 1 101 ? -6.992 5.309 11.258 1 92.62 101 MET A O 1
ATOM 782 N N . PRO A 1 102 ? -5.918 7.266 11.609 1 90.94 102 PRO A N 1
ATOM 783 C CA . PRO A 1 102 ? -7.195 7.984 11.602 1 90.94 102 PRO A CA 1
ATOM 784 C C . PRO A 1 102 ? -7.797 8.094 10.203 1 90.94 102 PRO A C 1
ATOM 786 O O . PRO A 1 102 ? -7.125 7.801 9.211 1 90.94 102 PRO A O 1
ATOM 789 N N . SER A 1 103 ? -9.008 8.477 10.164 1 91.56 103 SER A N 1
ATOM 790 C CA . SER A 1 103 ? -9.719 8.625 8.898 1 91.56 103 SER A CA 1
ATOM 791 C C . SER A 1 103 ? -9 9.586 7.965 1 91.56 103 SER A C 1
ATOM 793 O O . SER A 1 103 ? -8.5 10.625 8.398 1 91.56 103 SER A O 1
ATOM 795 N N . GLY A 1 104 ? -8.93 9.211 6.75 1 93.69 104 GLY A N 1
ATOM 796 C CA . GLY A 1 104 ? -8.352 10.086 5.738 1 93.69 104 GLY A CA 1
ATOM 797 C C . GLY A 1 104 ? -6.855 9.906 5.578 1 93.69 104 GLY A C 1
ATOM 798 O O . GLY A 1 104 ? -6.234 10.531 4.719 1 93.69 104 GLY A O 1
ATOM 799 N N . VAL A 1 105 ? -6.293 9.078 6.402 1 96.62 105 VAL A N 1
ATOM 800 C CA . VAL A 1 105 ? -4.863 8.781 6.359 1 96.62 105 VAL A CA 1
ATOM 801 C C . VAL A 1 105 ? -4.645 7.332 5.945 1 96.62 105 VAL A C 1
ATOM 803 O O . VAL A 1 105 ? -5.059 6.41 6.656 1 96.62 105 VAL A O 1
ATOM 806 N N . ALA A 1 106 ? -3.949 7.125 4.742 1 97.62 106 ALA A N 1
ATOM 807 C CA . ALA A 1 106 ? -4.02 5.793 4.141 1 97.62 106 ALA A CA 1
ATOM 808 C C . ALA A 1 106 ? -2.633 5.312 3.719 1 97.62 106 ALA A C 1
ATOM 810 O O . ALA A 1 106 ? -2.447 4.848 2.592 1 97.62 106 ALA A O 1
ATOM 811 N N . PRO A 1 107 ? -1.662 5.402 4.602 1 98 107 PRO A N 1
ATOM 812 C CA . PRO A 1 107 ? -0.409 4.738 4.23 1 98 107 PRO A CA 1
ATOM 813 C C . PRO A 1 107 ? -0.563 3.229 4.078 1 98 107 PRO A C 1
ATOM 815 O O . PRO A 1 107 ? -1.299 2.6 4.844 1 98 107 PRO A O 1
ATOM 818 N N . LEU A 1 108 ? 0.12 2.709 3.096 1 98.12 108 LEU A N 1
ATOM 819 C CA . LEU A 1 108 ? 0.112 1.277 2.82 1 98.12 108 LEU A CA 1
ATOM 820 C C . LEU A 1 108 ? 1.278 0.584 3.518 1 98.12 108 LEU A C 1
ATOM 822 O O . LEU A 1 108 ? 2.432 0.996 3.367 1 98.12 108 LEU A O 1
ATOM 826 N N . THR A 1 109 ? 1.01 -0.506 4.195 1 97.12 109 THR A N 1
ATOM 827 C CA . THR A 1 109 ? 2.037 -1.103 5.043 1 97.12 109 THR A CA 1
ATOM 828 C C . THR A 1 109 ? 2.646 -2.33 4.371 1 97.12 109 THR A C 1
ATOM 830 O O . THR A 1 109 ? 1.923 -3.195 3.873 1 97.12 109 THR A O 1
ATOM 833 N N . ILE A 1 110 ? 3.887 -2.41 4.309 1 96.69 110 ILE A N 1
ATOM 834 C CA . ILE A 1 110 ? 4.695 -3.561 3.92 1 96.69 110 ILE A CA 1
ATOM 835 C C . ILE A 1 110 ? 5.922 -3.66 4.824 1 96.69 110 ILE A C 1
ATOM 837 O O . ILE A 1 110 ? 6.605 -2.662 5.062 1 96.69 110 ILE A O 1
ATOM 841 N N . LEU A 1 111 ? 6.227 -4.828 5.277 1 94.31 111 LEU A N 1
ATOM 842 C CA . LEU A 1 111 ? 7.312 -4.961 6.242 1 94.31 111 LEU A CA 1
ATOM 843 C C . LEU A 1 111 ? 8.648 -5.117 5.531 1 94.31 111 LEU A C 1
ATOM 845 O O . LEU A 1 111 ? 9.648 -4.508 5.934 1 94.31 111 LEU A O 1
ATOM 849 N N . GLU A 1 112 ? 8.664 -5.887 4.477 1 95.69 112 GLU A N 1
ATOM 850 C CA . GLU A 1 112 ? 9.93 -6.254 3.846 1 95.69 112 GLU A CA 1
ATOM 851 C C . GLU A 1 112 ? 10.383 -5.184 2.857 1 95.69 112 GLU A C 1
ATOM 853 O O . GLU A 1 112 ? 9.641 -4.82 1.943 1 95.69 112 GLU A O 1
ATOM 858 N N . PRO A 1 113 ? 11.641 -4.73 2.949 1 97.31 113 PRO A N 1
ATOM 859 C CA . PRO A 1 113 ? 12.133 -3.658 2.082 1 97.31 113 PRO A CA 1
ATOM 860 C C . PRO A 1 113 ? 12.07 -4.02 0.601 1 97.31 113 PRO A C 1
ATOM 862 O O . PRO A 1 113 ? 11.695 -3.186 -0.227 1 97.31 113 PRO A O 1
ATOM 865 N N . GLU A 1 114 ? 12.461 -5.207 0.268 1 97.25 114 GLU A N 1
ATOM 866 C CA . GLU A 1 114 ? 12.414 -5.633 -1.126 1 97.25 114 GLU A CA 1
ATOM 867 C C . GLU A 1 114 ? 10.992 -5.535 -1.68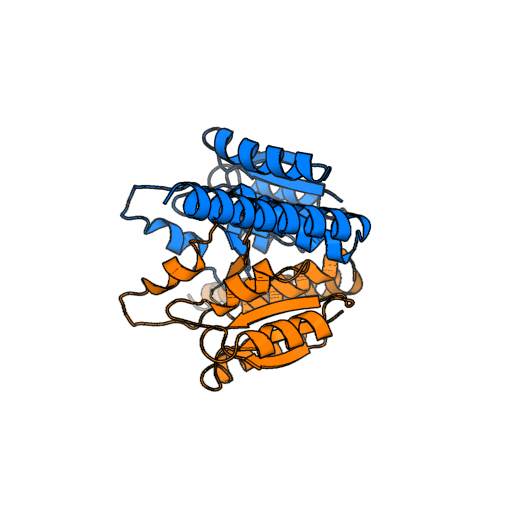4 1 97.25 114 GLU A C 1
ATOM 869 O O . GLU A 1 114 ? 10.789 -5.059 -2.803 1 97.25 114 GLU A O 1
ATOM 874 N N . GLU A 1 115 ? 10.07 -5.973 -0.923 1 97.75 115 GLU A N 1
ATOM 875 C CA . GLU A 1 115 ? 8.672 -5.969 -1.345 1 97.75 115 GLU A CA 1
ATOM 876 C C . GLU A 1 115 ? 8.125 -4.547 -1.408 1 97.75 115 GLU A C 1
ATOM 878 O O . GLU A 1 115 ? 7.273 -4.238 -2.248 1 97.75 115 GLU A O 1
ATOM 883 N N . ALA A 1 116 ? 8.586 -3.693 -0.511 1 98.5 116 ALA A N 1
ATOM 884 C CA . ALA A 1 116 ? 8.188 -2.289 -0.58 1 98.5 116 ALA A CA 1
ATOM 885 C C . ALA A 1 116 ? 8.594 -1.669 -1.913 1 98.5 116 ALA A C 1
ATOM 887 O O . ALA A 1 116 ? 7.812 -0.95 -2.535 1 98.5 116 ALA A O 1
ATOM 888 N N . ALA A 1 117 ? 9.812 -1.972 -2.324 1 98.69 117 ALA A N 1
ATOM 889 C CA . ALA A 1 117 ? 10.297 -1.48 -3.611 1 98.69 117 ALA A CA 1
ATOM 890 C C . ALA A 1 117 ? 9.469 -2.045 -4.762 1 98.69 117 ALA A C 1
ATOM 892 O O . ALA A 1 117 ? 9.055 -1.306 -5.656 1 98.69 117 ALA A O 1
ATOM 893 N N . LEU A 1 118 ? 9.227 -3.33 -4.715 1 98.62 118 LEU A N 1
ATOM 894 C CA . LEU A 1 118 ? 8.438 -3.971 -5.758 1 98.62 118 LEU A CA 1
ATOM 895 C C . LEU A 1 118 ? 7.047 -3.346 -5.852 1 98.62 118 LEU A C 1
ATOM 897 O O . LEU A 1 118 ? 6.559 -3.064 -6.945 1 98.62 118 LEU A O 1
ATOM 901 N N . ALA A 1 119 ? 6.43 -3.146 -4.707 1 98.75 119 ALA A N 1
ATOM 902 C CA . ALA A 1 119 ? 5.105 -2.533 -4.68 1 98.75 119 ALA A CA 1
ATOM 903 C C . ALA A 1 119 ? 5.133 -1.139 -5.297 1 98.75 119 ALA A C 1
ATOM 905 O O . ALA A 1 119 ? 4.234 -0.773 -6.059 1 98.75 119 ALA A O 1
ATOM 906 N N . ALA A 1 120 ? 6.133 -0.336 -4.957 1 98.81 120 ALA A N 1
ATOM 907 C CA . ALA A 1 120 ? 6.27 1 -5.531 1 98.81 120 ALA A CA 1
ATOM 908 C C . ALA A 1 120 ? 6.398 0.935 -7.047 1 98.81 120 ALA A C 1
ATOM 910 O O . ALA A 1 120 ? 5.797 1.739 -7.766 1 98.81 120 ALA A O 1
ATOM 911 N N . VAL A 1 121 ? 7.16 -0.009 -7.539 1 98.75 121 VAL A N 1
ATOM 912 C CA . VAL A 1 121 ? 7.359 -0.175 -8.977 1 98.75 121 VAL A CA 1
ATOM 913 C C . VAL A 1 121 ? 6.035 -0.523 -9.641 1 98.75 121 VAL A C 1
ATOM 915 O O . VAL A 1 121 ? 5.711 0.008 -10.711 1 98.75 121 VAL A O 1
ATOM 918 N N . LYS A 1 122 ? 5.27 -1.414 -9.031 1 98.62 122 LYS A N 1
ATOM 919 C CA . LYS A 1 122 ? 3.963 -1.777 -9.57 1 98.62 122 LYS A CA 1
ATOM 920 C C . LYS A 1 122 ? 3.047 -0.56 -9.664 1 98.62 122 LYS A C 1
ATOM 922 O O . LYS A 1 122 ? 2.291 -0.413 -10.625 1 98.62 122 LYS A O 1
ATOM 927 N N . MET A 1 123 ? 3.07 0.302 -8.656 1 98.62 123 MET A N 1
ATOM 928 C CA . MET A 1 123 ? 2.27 1.522 -8.688 1 98.62 123 MET A CA 1
ATOM 929 C C . MET A 1 123 ? 2.682 2.412 -9.852 1 98.62 123 MET A C 1
ATOM 931 O O . MET A 1 123 ? 1.83 2.904 -10.594 1 98.62 123 MET A O 1
ATOM 935 N N . LEU A 1 124 ? 4.004 2.629 -10 1 98.62 124 LEU A N 1
ATOM 936 C CA . LEU A 1 124 ? 4.531 3.494 -11.047 1 98.62 124 LEU A CA 1
ATOM 937 C C . LEU A 1 124 ? 4.23 2.92 -12.43 1 98.62 124 LEU A C 1
ATOM 939 O O . LEU A 1 124 ? 4.059 3.668 -13.391 1 98.62 124 LEU A O 1
ATOM 943 N N . ALA A 1 125 ? 4.074 1.585 -12.531 1 98.31 125 ALA A N 1
ATOM 944 C CA . ALA A 1 125 ? 3.842 0.896 -13.797 1 98.31 125 ALA A CA 1
ATOM 945 C C . ALA A 1 125 ? 2.459 1.224 -14.359 1 98.31 125 ALA A C 1
ATOM 947 O O . ALA A 1 125 ? 2.186 0.982 -15.531 1 98.31 125 ALA A O 1
ATOM 948 N N . ILE A 1 126 ? 1.595 1.723 -13.453 1 97.69 126 ILE A N 1
ATOM 949 C CA . ILE A 1 126 ? 0.284 2.146 -13.938 1 97.69 126 ILE A CA 1
ATOM 950 C C . ILE A 1 126 ? 0.453 3.176 -15.047 1 97.69 126 ILE A C 1
ATOM 952 O O . ILE A 1 126 ? -0.281 3.152 -16.047 1 97.69 126 ILE A O 1
ATOM 956 N N . LYS A 1 127 ? 1.407 4.086 -14.953 1 97.62 127 LYS A N 1
ATOM 957 C CA . LYS A 1 127 ? 1.666 5.129 -15.938 1 97.62 127 LYS A CA 1
ATOM 958 C C . LYS A 1 127 ? 2.838 4.754 -16.844 1 97.62 127 LYS A C 1
ATOM 960 O O . LYS A 1 127 ? 2.805 5.004 -18.047 1 97.62 127 LYS A O 1
ATOM 965 N N . TYR A 1 128 ? 3.879 4.184 -16.281 1 97.69 128 TYR A N 1
ATOM 966 C CA . TYR A 1 128 ? 5.105 3.867 -17 1 97.69 128 TYR A CA 1
ATOM 967 C C . TYR A 1 128 ? 5.141 2.395 -17.391 1 97.69 128 TYR A C 1
ATOM 969 O O . TYR A 1 128 ? 5.762 1.578 -16.719 1 97.69 128 TYR A O 1
ATOM 977 N N . GLU A 1 129 ? 4.707 2.123 -18.578 1 95.62 129 GLU A N 1
ATOM 978 C CA . GLU A 1 129 ? 4.387 0.763 -19 1 95.62 129 GLU A CA 1
ATOM 979 C C . GLU A 1 129 ? 5.652 -0.056 -19.234 1 95.62 129 GLU A C 1
ATOM 981 O O . GLU A 1 129 ? 5.605 -1.287 -19.25 1 95.62 129 GLU A O 1
ATOM 986 N N . ASN A 1 130 ? 6.734 0.61 -19.484 1 96.31 130 ASN A N 1
ATOM 987 C CA . ASN A 1 130 ? 7.996 -0.106 -19.641 1 96.31 130 ASN A CA 1
ATOM 988 C C . ASN A 1 130 ? 8.367 -0.888 -18.391 1 96.31 130 ASN A C 1
ATOM 990 O O . ASN A 1 130 ? 9.141 -1.846 -18.453 1 96.31 130 ASN A O 1
ATOM 994 N N . LEU A 1 131 ? 7.836 -0.528 -17.266 1 97.94 131 LEU A N 1
ATOM 995 C CA . LEU A 1 131 ? 8.109 -1.207 -16 1 97.94 131 LEU A CA 1
ATOM 996 C C . LEU A 1 131 ? 7.387 -2.547 -15.938 1 97.94 131 LEU A C 1
ATOM 998 O O . LEU A 1 131 ? 7.773 -3.428 -15.164 1 97.94 131 LEU A O 1
ATOM 1002 N N . ILE A 1 132 ? 6.355 -2.701 -16.688 1 97.69 132 ILE A N 1
ATOM 1003 C CA . ILE A 1 132 ? 5.547 -3.916 -16.656 1 97.69 132 ILE A CA 1
ATOM 1004 C C . ILE A 1 132 ? 6.406 -5.117 -17.031 1 97.69 132 ILE A C 1
ATOM 1006 O O . ILE A 1 132 ? 6.383 -6.148 -16.359 1 97.69 132 ILE A O 1
ATOM 1010 N N . ASP A 1 133 ? 7.164 -4.969 -18.016 1 97.44 133 ASP A N 1
ATOM 1011 C CA . ASP A 1 133 ? 8.023 -6.062 -18.453 1 97.44 133 ASP A CA 1
ATOM 1012 C C . ASP A 1 133 ? 9.07 -6.398 -17.406 1 97.44 133 ASP A C 1
ATOM 1014 O O . ASP A 1 133 ? 9.438 -7.562 -17.219 1 97.44 133 ASP A O 1
ATOM 1018 N N . LYS A 1 134 ? 9.578 -5.383 -16.781 1 97.69 134 LYS A N 1
ATOM 1019 C CA . LYS A 1 134 ? 10.562 -5.598 -15.719 1 97.69 134 LYS A CA 1
ATOM 1020 C C . LYS A 1 134 ? 9.953 -6.352 -14.547 1 97.69 134 LYS A C 1
ATOM 1022 O O . LYS A 1 134 ? 10.594 -7.227 -13.953 1 97.69 134 LYS A O 1
ATOM 1027 N N . ILE A 1 135 ? 8.719 -6.004 -14.219 1 98.12 135 ILE A N 1
ATOM 1028 C CA . ILE A 1 135 ? 8.008 -6.688 -13.141 1 98.12 135 ILE A CA 1
ATOM 1029 C C . ILE A 1 135 ? 7.785 -8.148 -13.516 1 98.12 135 ILE A C 1
ATOM 1031 O O . ILE A 1 135 ? 8.039 -9.055 -12.711 1 98.12 135 ILE A O 1
ATOM 1035 N N . LYS A 1 136 ? 7.383 -8.359 -14.727 1 97.19 136 LYS A N 1
ATOM 1036 C CA . LYS A 1 136 ? 7.156 -9.727 -15.203 1 97.19 136 LYS A CA 1
ATOM 1037 C C . LYS A 1 136 ? 8.43 -10.555 -15.109 1 97.19 136 LYS A C 1
ATOM 1039 O O . LYS A 1 136 ? 8.398 -11.695 -14.633 1 97.19 136 LYS A O 1
ATOM 1044 N N . LYS A 1 137 ? 9.453 -9.984 -15.578 1 97.06 137 LYS A N 1
ATOM 1045 C CA . LYS A 1 137 ? 10.75 -10.672 -15.547 1 97.06 137 LYS A CA 1
ATOM 1046 C C . LYS A 1 137 ? 11.156 -11 -14.109 1 97.06 137 LYS A C 1
ATOM 1048 O O . LYS A 1 137 ? 11.625 -12.109 -13.836 1 97.06 137 LYS A O 1
ATOM 1053 N N . TYR A 1 138 ? 11 -10.07 -13.289 1 96.62 138 TYR A N 1
ATOM 1054 C CA . TYR A 1 138 ? 11.344 -10.258 -11.883 1 96.62 138 TYR A CA 1
ATOM 1055 C C . TYR A 1 138 ? 10.539 -11.398 -11.273 1 96.62 138 TYR A C 1
ATOM 1057 O O . TYR A 1 138 ? 11.094 -12.266 -10.594 1 96.62 138 TYR A O 1
ATOM 1065 N N . GLN A 1 139 ? 9.234 -11.375 -11.477 1 95 139 GLN A N 1
ATOM 1066 C CA . GLN A 1 139 ? 8.352 -12.422 -10.953 1 95 139 GLN A CA 1
ATOM 1067 C C . GLN A 1 139 ? 8.695 -13.773 -11.562 1 95 139 GLN A C 1
ATOM 1069 O O . GLN A 1 139 ? 8.656 -14.797 -10.867 1 95 139 GLN A O 1
ATOM 1074 N N . GLU A 1 140 ? 9.023 -13.812 -12.789 1 94.75 140 GLU A N 1
ATOM 1075 C CA . GLU A 1 140 ? 9.422 -15.047 -13.453 1 94.75 140 GLU A CA 1
ATOM 1076 C C . GLU A 1 140 ? 10.711 -15.609 -12.859 1 94.75 140 GLU A C 1
ATOM 1078 O O . GLU A 1 140 ? 10.852 -16.828 -12.703 1 94.75 140 GLU A O 1
ATOM 1083 N N . GLU A 1 141 ? 11.594 -14.734 -12.617 1 94.38 141 GLU A N 1
ATOM 1084 C CA . GLU A 1 141 ? 12.844 -15.156 -11.992 1 94.38 141 GLU A CA 1
ATOM 1085 C C . GLU A 1 141 ? 12.594 -15.828 -10.648 1 94.38 141 GLU A C 1
ATOM 1087 O O . GLU A 1 141 ? 13.219 -16.844 -10.328 1 94.38 141 GLU A O 1
ATOM 1092 N N . LYS A 1 142 ? 11.719 -15.25 -9.914 1 91.62 142 LYS A N 1
ATOM 1093 C CA . LYS A 1 142 ? 11.367 -15.844 -8.625 1 91.62 142 LYS A CA 1
ATOM 1094 C C . LYS A 1 142 ? 10.742 -17.219 -8.805 1 91.62 142 LYS A C 1
ATOM 1096 O O . LYS A 1 142 ? 11.031 -18.141 -8.039 1 91.62 142 LYS A O 1
ATOM 1101 N N . ARG A 1 143 ? 9.906 -17.406 -9.805 1 90.88 143 ARG A N 1
ATOM 1102 C CA . ARG A 1 143 ? 9.281 -18.688 -10.102 1 90.88 143 ARG A CA 1
ATOM 1103 C C . ARG A 1 143 ? 10.32 -19.719 -10.508 1 90.88 143 ARG A C 1
ATOM 1105 O O . ARG A 1 143 ? 10.289 -20.859 -10.039 1 90.88 143 ARG A O 1
ATOM 1112 N N . ARG A 1 144 ? 11.25 -19.344 -11.289 1 92.94 144 ARG A N 1
ATOM 1113 C CA . ARG A 1 144 ? 12.281 -20.25 -11.789 1 92.94 144 ARG A CA 1
ATOM 1114 C C . ARG A 1 144 ? 13.172 -20.75 -10.656 1 92.94 144 ARG A C 1
ATOM 1116 O O . ARG A 1 144 ? 13.641 -21.875 -10.68 1 92.94 144 ARG A O 1
ATOM 1123 N N . GLU A 1 145 ? 13.391 -19.875 -9.75 1 92.12 145 GLU A N 1
ATOM 1124 C CA . GLU A 1 145 ? 14.18 -20.266 -8.586 1 92.12 145 GLU A CA 1
ATOM 1125 C C . GLU A 1 145 ? 13.539 -21.453 -7.859 1 92.12 145 GLU A C 1
ATOM 1127 O O . GLU A 1 145 ? 14.227 -22.375 -7.441 1 92.12 145 GLU A O 1
ATOM 1132 N N . ILE A 1 146 ? 12.328 -21.469 -7.73 1 90.75 146 ILE A N 1
ATOM 1133 C CA . ILE A 1 146 ? 11.602 -22.516 -7.043 1 90.75 146 ILE A CA 1
ATOM 1134 C C . ILE A 1 146 ? 11.633 -23.797 -7.883 1 90.75 146 ILE A C 1
ATOM 1136 O O . ILE A 1 146 ? 11.844 -24.891 -7.352 1 90.75 146 ILE A O 1
ATOM 1140 N N . GLU A 1 147 ? 11.422 -23.594 -9.141 1 92.38 147 GLU A N 1
ATOM 1141 C CA . GLU A 1 147 ? 11.43 -24.75 -10.047 1 92.38 147 GLU A CA 1
ATOM 1142 C C . GLU A 1 147 ? 12.797 -25.422 -10.055 1 92.38 147 GLU A C 1
ATOM 1144 O O . GLU A 1 147 ? 12.891 -26.656 -10.039 1 92.38 147 GLU A O 1
ATOM 1149 N N . LYS A 1 148 ? 13.781 -24.672 -10.047 1 92.75 148 LYS A N 1
ATOM 1150 C CA . LYS A 1 148 ? 15.133 -25.219 -10.023 1 92.75 148 LYS A CA 1
ATOM 1151 C C . LYS A 1 148 ? 15.398 -25.969 -8.719 1 92.75 148 LYS A C 1
ATOM 1153 O O . LYS A 1 148 ? 16 -27.047 -8.719 1 92.75 148 LYS A O 1
ATOM 1158 N N . ALA A 1 149 ? 15.031 -25.406 -7.664 1 91.5 149 ALA A N 1
ATOM 1159 C CA . ALA A 1 149 ? 15.195 -26.062 -6.363 1 91.5 149 ALA A CA 1
ATOM 1160 C C . ALA A 1 149 ? 14.461 -27.391 -6.32 1 91.5 149 ALA A C 1
ATOM 1162 O O . ALA A 1 149 ? 14.969 -28.375 -5.77 1 91.5 149 ALA A O 1
ATOM 1163 N N . ASP A 1 150 ? 13.281 -27.406 -6.812 1 93.56 150 ASP A N 1
ATOM 1164 C CA . ASP A 1 150 ? 12.5 -28.641 -6.863 1 93.56 150 ASP A CA 1
ATOM 1165 C C . ASP A 1 150 ? 13.219 -29.719 -7.668 1 93.56 150 ASP A C 1
ATOM 1167 O O . ASP A 1 150 ? 13.273 -30.875 -7.254 1 93.56 150 ASP A O 1
ATOM 1171 N N . GLU A 1 151 ? 13.711 -29.266 -8.789 1 92.69 151 GLU A N 1
ATOM 1172 C CA . GLU A 1 151 ? 14.461 -30.188 -9.633 1 92.69 151 GLU A CA 1
ATOM 1173 C C . GLU A 1 151 ? 15.68 -30.734 -8.898 1 92.69 151 GLU A C 1
ATOM 1175 O O . GLU A 1 151 ? 16 -31.922 -9.016 1 92.69 151 GLU A O 1
ATOM 1180 N N . GLU A 1 152 ? 16.297 -29.922 -8.195 1 92.38 152 GLU A N 1
ATOM 1181 C CA . GLU A 1 152 ? 17.484 -30.328 -7.445 1 92.38 152 GLU A CA 1
ATOM 1182 C C . GLU A 1 152 ? 17.125 -31.344 -6.367 1 92.38 152 GLU A C 1
ATOM 1184 O O . GLU A 1 152 ? 17.859 -32.312 -6.156 1 92.38 152 GLU A O 1
ATOM 1189 N N . VAL A 1 153 ? 16.125 -31.125 -5.648 1 94.19 153 VAL A N 1
ATOM 1190 C CA . VAL A 1 153 ? 15.703 -32.031 -4.594 1 94.19 153 VAL A CA 1
ATOM 1191 C C . VAL A 1 153 ? 15.266 -33.375 -5.203 1 94.19 153 VAL A C 1
ATOM 1193 O O . VAL A 1 153 ? 15.578 -34.438 -4.672 1 94.19 153 VAL A O 1
ATOM 1196 N N . LYS A 1 154 ? 14.523 -33.344 -6.238 1 93.06 154 LYS A N 1
ATOM 1197 C CA . LYS A 1 154 ? 14.055 -34.562 -6.926 1 93.06 154 LYS A CA 1
ATOM 1198 C C . LYS A 1 154 ? 15.227 -35.406 -7.383 1 93.06 154 LYS A C 1
ATOM 1200 O O . LYS A 1 154 ? 15.172 -36.656 -7.297 1 93.06 154 LYS A O 1
ATOM 1205 N N . ASN A 1 155 ? 16.172 -34.656 -7.738 1 92.19 155 ASN A N 1
ATOM 1206 C CA . ASN A 1 155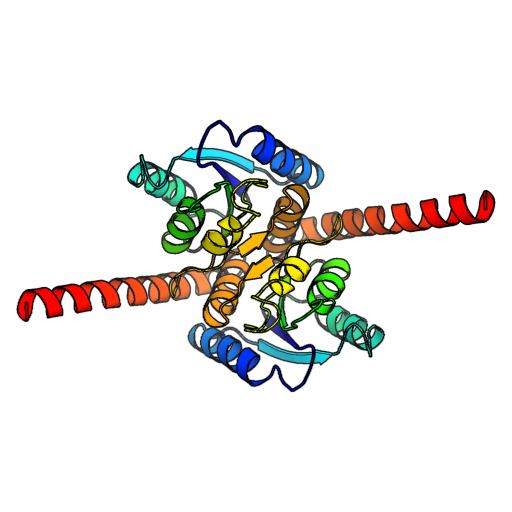 ? 17.328 -35.344 -8.273 1 92.19 155 ASN A CA 1
ATOM 1207 C C . ASN A 1 155 ? 18.234 -35.875 -7.16 1 92.19 155 ASN A C 1
ATOM 1209 O O . ASN A 1 155 ? 18.984 -36.812 -7.359 1 92.19 155 ASN A O 1
ATOM 1213 N N . ASN A 1 156 ? 18.172 -35.156 -6.047 1 85.25 156 ASN A N 1
ATOM 1214 C CA . ASN A 1 156 ? 19.062 -35.531 -4.961 1 85.25 156 ASN A CA 1
ATOM 1215 C C . ASN A 1 156 ? 18.328 -36.281 -3.865 1 85.25 156 ASN A C 1
ATOM 1217 O O . ASN A 1 156 ? 18.938 -36.719 -2.885 1 85.25 156 ASN A O 1
ATOM 1221 N N . GLY A 1 157 ? 16.953 -36.219 -3.797 1 67.62 157 GLY A N 1
ATOM 1222 C CA . GLY A 1 157 ? 16.219 -36.969 -2.793 1 67.62 157 GLY A CA 1
ATOM 1223 C C . GLY A 1 157 ? 15.797 -38.344 -3.268 1 67.62 157 GLY A C 1
ATOM 1224 O O . GLY A 1 157 ? 15.789 -38.594 -4.469 1 67.62 157 GLY A O 1
ATOM 1225 N N . MET B 1 1 ? -9.055 3.16 -16.219 1 95.88 1 MET B N 1
ATOM 1226 C CA . MET B 1 1 ? -8.812 3.037 -14.781 1 95.88 1 MET B CA 1
ATOM 1227 C C . MET B 1 1 ? -9.898 2.207 -14.109 1 95.88 1 MET B C 1
ATOM 1229 O O . MET B 1 1 ? -11.07 2.287 -14.492 1 95.88 1 MET B O 1
ATOM 1233 N N . LEU B 1 2 ? -9.523 1.355 -13.219 1 98.12 2 LEU B N 1
ATOM 1234 C CA . LEU B 1 2 ? -10.461 0.444 -12.578 1 98.12 2 LEU B CA 1
ATOM 1235 C C . LEU B 1 2 ? -9.898 -0.08 -11.266 1 98.12 2 LEU B C 1
ATOM 1237 O O . LEU B 1 2 ? -8.695 -0.355 -11.164 1 98.12 2 LEU B O 1
ATOM 1241 N N . VAL B 1 3 ? -10.812 -0.151 -10.25 1 98.81 3 VAL B N 1
ATOM 1242 C CA . VAL B 1 3 ? -10.469 -0.896 -9.047 1 98.81 3 VAL B CA 1
ATOM 1243 C C . VAL B 1 3 ? -11.219 -2.223 -9.023 1 98.81 3 VAL B C 1
ATOM 1245 O O . VAL B 1 3 ? -12.445 -2.248 -9.18 1 98.81 3 VAL B O 1
ATOM 1248 N N . VAL B 1 4 ? -10.5 -3.305 -8.898 1 98.81 4 VAL B N 1
ATOM 1249 C CA . VAL B 1 4 ? -11.109 -4.621 -8.766 1 98.81 4 VAL B CA 1
ATOM 1250 C C . VAL B 1 4 ? -11.109 -5.047 -7.297 1 98.81 4 VAL B C 1
ATOM 1252 O O . VAL B 1 4 ? -10.047 -5.281 -6.715 1 98.81 4 VAL B O 1
ATOM 1255 N N . ILE B 1 5 ? -12.258 -5.105 -6.746 1 98.81 5 ILE B N 1
ATOM 1256 C CA . ILE B 1 5 ? -12.414 -5.602 -5.383 1 98.81 5 ILE B CA 1
ATOM 1257 C C . ILE B 1 5 ? -12.641 -7.113 -5.406 1 98.81 5 ILE B C 1
ATOM 1259 O O . ILE B 1 5 ? -13.68 -7.586 -5.891 1 98.81 5 ILE B O 1
ATOM 1263 N N . LEU B 1 6 ? -11.68 -7.809 -4.934 1 98.5 6 LEU B N 1
ATOM 1264 C CA . LEU B 1 6 ? -11.695 -9.266 -4.969 1 98.5 6 LEU B CA 1
ATOM 1265 C C . LEU B 1 6 ? -11.875 -9.844 -3.568 1 98.5 6 LEU B C 1
ATOM 1267 O O . LEU B 1 6 ? -11 -9.68 -2.713 1 98.5 6 LEU B O 1
ATOM 1271 N N . MET B 1 7 ? -12.953 -10.523 -3.338 1 97.44 7 MET B N 1
ATOM 1272 C CA . MET B 1 7 ? -13.32 -11.031 -2.02 1 97.44 7 MET B CA 1
ATOM 1273 C C . MET B 1 7 ? -13.086 -12.539 -1.934 1 97.44 7 MET B C 1
ATOM 1275 O O . MET B 1 7 ? -13.32 -13.266 -2.902 1 97.44 7 MET B O 1
ATOM 1279 N N . GLY B 1 8 ? -12.727 -1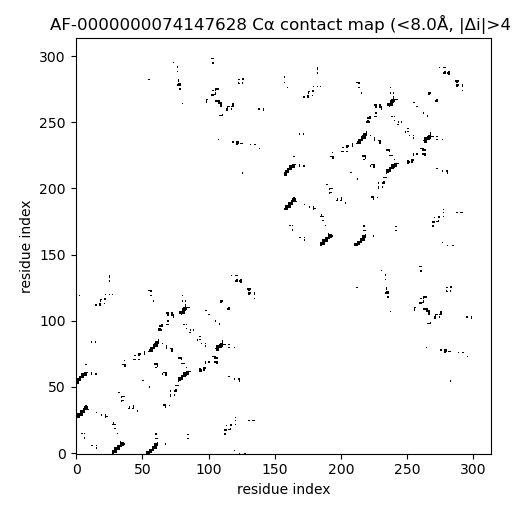2.977 -0.721 1 94.88 8 GLY B N 1
ATOM 1280 C CA . GLY B 1 8 ? -12.555 -14.406 -0.509 1 94.88 8 GLY B CA 1
ATOM 1281 C C . GLY B 1 8 ? -13.867 -15.148 -0.347 1 94.88 8 GLY B C 1
ATOM 1282 O O . GLY B 1 8 ? -13.945 -16.344 -0.62 1 94.88 8 GLY B O 1
ATOM 1283 N N . SER B 1 9 ? -14.82 -14.477 0.183 1 93.12 9 SER B N 1
ATOM 1284 C CA . SER B 1 9 ? -16.125 -15.07 0.402 1 93.12 9 SER B CA 1
ATOM 1285 C C . SER B 1 9 ? -17.234 -14.008 0.385 1 93.12 9 SER B C 1
ATOM 1287 O O . SER B 1 9 ? -16.938 -12.812 0.443 1 93.12 9 SER B O 1
ATOM 1289 N N . LYS B 1 10 ? -18.453 -14.531 0.335 1 92.12 10 LYS B N 1
ATOM 1290 C CA . LYS B 1 10 ? -19.609 -13.625 0.359 1 92.12 10 LYS B CA 1
ATOM 1291 C C . LYS B 1 10 ? -19.688 -12.867 1.683 1 92.12 10 LYS B C 1
ATOM 1293 O O . LYS B 1 10 ? -20.188 -11.75 1.733 1 92.12 10 LYS B O 1
ATOM 1298 N N . GLY B 1 11 ? -19.219 -13.469 2.723 1 92.25 11 GLY B N 1
ATOM 1299 C CA . GLY B 1 11 ? -19.234 -12.844 4.035 1 92.25 11 GLY B CA 1
ATOM 1300 C C . GLY B 1 11 ? -18.484 -11.523 4.066 1 92.25 11 GLY B C 1
ATOM 1301 O O . GLY B 1 11 ? -18.641 -10.734 5 1 92.25 11 GLY B O 1
ATOM 1302 N N . ASP B 1 12 ? -17.719 -11.227 2.967 1 94.06 12 ASP B N 1
ATOM 1303 C CA . ASP B 1 12 ? -16.906 -10.023 2.914 1 94.06 12 ASP B CA 1
ATOM 1304 C C . ASP B 1 12 ? -17.625 -8.891 2.195 1 94.06 12 ASP B C 1
ATOM 1306 O O . ASP B 1 12 ? -17.062 -7.805 2.012 1 94.06 12 ASP B O 1
ATOM 1310 N N . LEU B 1 13 ? -18.828 -9.07 1.888 1 96.12 13 LEU B N 1
ATOM 1311 C CA . LEU B 1 13 ? -19.562 -8.156 1.017 1 96.12 13 LEU B CA 1
ATOM 1312 C C . LEU B 1 13 ? -19.719 -6.793 1.681 1 96.12 13 LEU B C 1
ATOM 1314 O O . LEU B 1 13 ? -19.547 -5.758 1.034 1 96.12 13 LEU B O 1
ATOM 1318 N N . GLU B 1 14 ? -20.094 -6.758 2.945 1 96.38 14 GLU B N 1
ATOM 1319 C CA . GLU B 1 14 ? -20.281 -5.48 3.629 1 96.38 14 GLU B CA 1
ATOM 1320 C C . GLU B 1 14 ? -18.969 -4.684 3.672 1 96.38 14 GLU B C 1
ATOM 1322 O O . GLU B 1 14 ? -18.984 -3.461 3.529 1 96.38 14 GLU B O 1
ATOM 1327 N N . HIS B 1 15 ? -17.938 -5.402 3.938 1 96.75 15 HIS B N 1
ATOM 1328 C CA . HIS B 1 15 ? -16.625 -4.789 3.91 1 96.75 15 HIS B CA 1
ATOM 1329 C C . HIS B 1 15 ? -16.312 -4.211 2.533 1 96.75 15 HIS B C 1
ATOM 1331 O O . HIS B 1 15 ? -15.828 -3.08 2.424 1 96.75 15 HIS B O 1
ATOM 1337 N N . ALA B 1 16 ? -16.641 -4.891 1.469 1 98.19 16 ALA B N 1
ATOM 1338 C CA . ALA B 1 16 ? -16.438 -4.469 0.086 1 98.19 16 ALA B CA 1
ATOM 1339 C C . ALA B 1 16 ? -17.281 -3.24 -0.242 1 98.19 16 ALA B C 1
ATOM 1341 O O . ALA B 1 16 ? -16.812 -2.33 -0.937 1 98.19 16 ALA B O 1
ATOM 1342 N N . LYS B 1 17 ? -18.422 -3.203 0.251 1 98.25 17 LYS B N 1
ATOM 1343 C CA . LYS B 1 17 ? -19.328 -2.084 -0.008 1 98.25 17 LYS B CA 1
ATOM 1344 C C . LYS B 1 17 ? -18.766 -0.783 0.561 1 98.25 17 LYS B C 1
ATOM 1346 O O . LYS B 1 17 ? -18.938 0.284 -0.033 1 98.25 17 LYS B O 1
ATOM 1351 N N . LYS B 1 18 ? -18.188 -0.878 1.708 1 97.88 18 LYS B N 1
ATOM 1352 C CA . LYS B 1 18 ? -17.562 0.308 2.291 1 97.88 18 LYS B CA 1
ATOM 1353 C C . LYS B 1 18 ? -16.469 0.854 1.387 1 97.88 18 LYS B C 1
ATOM 1355 O O . LYS B 1 18 ? -16.328 2.07 1.226 1 97.88 18 LYS B O 1
ATOM 1360 N N . ILE B 1 19 ? -15.664 -0.027 0.81 1 98.56 19 ILE B N 1
ATOM 1361 C CA . ILE B 1 19 ? -14.633 0.373 -0.145 1 98.56 19 ILE B CA 1
ATOM 1362 C C . ILE B 1 19 ? -15.289 1.022 -1.363 1 98.56 19 ILE B C 1
ATOM 1364 O O . ILE B 1 19 ? -14.891 2.111 -1.783 1 98.56 19 ILE B O 1
ATOM 1368 N N . ALA B 1 20 ? -16.297 0.393 -1.866 1 98.62 20 ALA B N 1
ATOM 1369 C CA . ALA B 1 20 ? -17 0.862 -3.059 1 98.62 20 ALA B CA 1
ATOM 1370 C C . ALA B 1 20 ? -17.594 2.248 -2.834 1 98.62 20 ALA B C 1
ATOM 1372 O O . ALA B 1 20 ? -17.531 3.113 -3.709 1 98.62 20 ALA B O 1
ATOM 1373 N N . GLN B 1 21 ? -18.141 2.439 -1.71 1 98.5 21 GLN B N 1
ATOM 1374 C CA . GLN B 1 21 ? -18.766 3.721 -1.383 1 98.5 21 GLN B CA 1
ATOM 1375 C C . GLN B 1 21 ? -17.75 4.859 -1.469 1 98.5 21 GLN B C 1
ATOM 1377 O O . GLN B 1 21 ? -18.062 5.93 -1.997 1 98.5 21 GLN B O 1
ATOM 1382 N N . THR B 1 22 ? -16.609 4.609 -0.92 1 98.12 22 THR B N 1
ATOM 1383 C CA . THR B 1 22 ? -15.578 5.629 -0.984 1 98.12 22 THR B CA 1
ATOM 1384 C C . THR B 1 22 ? -15.117 5.844 -2.424 1 98.12 22 THR B C 1
ATOM 1386 O O . THR B 1 22 ? -14.883 6.977 -2.844 1 98.12 22 THR B O 1
ATOM 1389 N N . LEU B 1 23 ? -14.984 4.789 -3.209 1 98.69 23 LEU B N 1
ATOM 1390 C CA . LEU B 1 23 ? -14.602 4.91 -4.613 1 98.69 23 LEU B CA 1
ATOM 1391 C C . LEU B 1 23 ? -15.625 5.738 -5.383 1 98.69 23 LEU B C 1
ATOM 1393 O O . LEU B 1 23 ? -15.266 6.508 -6.277 1 98.69 23 LEU B O 1
ATOM 1397 N N . GLU B 1 24 ? -16.844 5.578 -5.035 1 98.5 24 GLU B N 1
ATOM 1398 C CA . GLU B 1 24 ? -17.906 6.344 -5.676 1 98.5 24 GLU B CA 1
ATOM 1399 C C . GLU B 1 24 ? -17.734 7.84 -5.418 1 98.5 24 GLU B C 1
ATOM 1401 O O . GLU B 1 24 ? -17.984 8.656 -6.309 1 98.5 24 GLU B O 1
ATOM 1406 N N . LYS B 1 25 ? -17.344 8.195 -4.207 1 97.31 25 LYS B N 1
ATOM 1407 C CA . LYS B 1 25 ? -17.109 9.594 -3.885 1 97.31 25 LYS B CA 1
ATOM 1408 C C . LYS B 1 25 ? -16.047 10.195 -4.812 1 97.31 25 LYS B C 1
ATOM 1410 O O . LYS B 1 25 ? -16.109 11.383 -5.141 1 97.31 25 LYS B O 1
ATOM 1415 N N . PHE B 1 26 ? -15.117 9.375 -5.215 1 98.31 26 PHE B N 1
ATOM 1416 C CA . PHE B 1 26 ? -14.039 9.836 -6.078 1 98.31 26 PHE B CA 1
ATOM 1417 C C . PHE B 1 26 ? -14.391 9.633 -7.547 1 98.31 26 PHE B C 1
ATOM 1419 O O . PHE B 1 26 ? -13.609 9.984 -8.43 1 98.31 26 PHE B O 1
ATOM 1426 N N . GLU B 1 27 ? -15.539 8.977 -7.793 1 98.25 27 GLU B N 1
ATOM 1427 C CA . GLU B 1 27 ? -15.984 8.656 -9.148 1 98.25 27 GLU B CA 1
ATOM 1428 C C . GLU B 1 27 ? -14.984 7.746 -9.852 1 98.25 27 GLU B C 1
ATOM 1430 O O . GLU B 1 27 ? -14.633 7.984 -11.016 1 98.25 27 GLU B O 1
ATOM 1435 N N . VAL B 1 28 ? -14.453 6.879 -9.188 1 98.56 28 VAL B N 1
ATOM 1436 C CA . VAL B 1 28 ? -13.555 5.867 -9.734 1 98.56 28 VAL B CA 1
ATOM 1437 C C . VAL B 1 28 ? -14.328 4.574 -9.984 1 98.56 28 VAL B C 1
ATOM 1439 O O . VAL B 1 28 ? -14.977 4.043 -9.086 1 98.56 28 VAL B O 1
ATOM 1442 N N . PRO B 1 29 ? -14.359 4.102 -11.242 1 98.69 29 PRO B N 1
ATOM 1443 C CA . PRO B 1 29 ? -15.062 2.848 -11.516 1 98.69 29 PRO B CA 1
ATOM 1444 C C . PRO B 1 29 ? -14.477 1.66 -10.758 1 98.69 29 PRO B C 1
ATOM 1446 O O . PRO B 1 29 ? -13.258 1.605 -10.539 1 98.69 29 PRO B O 1
ATOM 1449 N N . TYR B 1 30 ? -15.406 0.713 -10.422 1 98.75 30 TYR B N 1
ATOM 1450 C CA . TYR B 1 30 ? -14.984 -0.493 -9.719 1 98.75 30 TYR B CA 1
ATOM 1451 C C . TYR B 1 30 ? -15.828 -1.691 -10.133 1 98.75 30 TYR B C 1
ATOM 1453 O O . TYR B 1 30 ? -16.906 -1.529 -10.703 1 98.75 30 TYR B O 1
ATOM 1461 N N . VAL B 1 31 ? -15.242 -2.871 -9.883 1 98.56 31 VAL B N 1
ATOM 1462 C CA . VAL B 1 31 ? -15.977 -4.125 -10.016 1 98.56 31 VAL B CA 1
ATOM 1463 C C . VAL B 1 31 ? -15.727 -5.004 -8.789 1 98.56 31 VAL B C 1
ATOM 1465 O O . VAL B 1 31 ? -14.672 -4.91 -8.156 1 98.56 31 VAL B O 1
ATOM 1468 N N . MET B 1 32 ? -16.75 -5.805 -8.438 1 98.44 32 MET B N 1
ATOM 1469 C CA . MET B 1 32 ? -16.625 -6.758 -7.336 1 98.44 32 MET B CA 1
ATOM 1470 C C . MET B 1 32 ? -16.625 -8.188 -7.859 1 98.44 32 MET B C 1
ATOM 1472 O O . MET B 1 32 ? -17.422 -8.531 -8.742 1 98.44 32 MET B O 1
ATOM 1476 N N . ARG B 1 33 ? -15.664 -8.883 -7.426 1 98.19 33 ARG B N 1
ATOM 1477 C CA . ARG B 1 33 ? -15.555 -10.305 -7.75 1 98.19 33 ARG B CA 1
ATOM 1478 C C . ARG B 1 33 ? -15.344 -11.141 -6.492 1 98.19 33 ARG B C 1
ATOM 1480 O O . ARG B 1 33 ? -14.852 -10.633 -5.48 1 98.19 33 ARG B O 1
ATOM 1487 N N . ILE B 1 34 ? -15.812 -12.438 -6.551 1 97.5 34 ILE B N 1
ATOM 1488 C CA . ILE B 1 34 ? -15.609 -13.367 -5.441 1 97.5 34 ILE B CA 1
ATOM 1489 C C . ILE B 1 34 ? -14.859 -14.602 -5.934 1 97.5 34 ILE B C 1
ATOM 1491 O O . ILE B 1 34 ? -15.242 -15.211 -6.934 1 97.5 34 ILE B O 1
ATOM 1495 N N . ALA B 1 35 ? -13.766 -14.898 -5.281 1 96.12 35 ALA B N 1
ATOM 1496 C CA . ALA B 1 35 ? -13.023 -16.141 -5.504 1 96.12 35 ALA B CA 1
ATOM 1497 C C . ALA B 1 35 ? -12.117 -16.453 -4.32 1 96.12 35 ALA B C 1
ATOM 1499 O O . ALA B 1 35 ? -11.445 -15.562 -3.793 1 96.12 35 ALA B O 1
ATOM 1500 N N . SER B 1 36 ? -12.117 -17.75 -3.93 1 94 36 SER B N 1
ATOM 1501 C CA . SER B 1 36 ? -11.281 -18.219 -2.832 1 94 36 SER B CA 1
ATOM 1502 C C . SER B 1 36 ? -9.969 -18.812 -3.35 1 94 36 SER B C 1
ATOM 1504 O O . SER B 1 36 ? -9.984 -19.781 -4.117 1 94 36 SER B O 1
ATOM 1506 N N . ALA B 1 37 ? -8.883 -18.281 -2.859 1 93.94 37 ALA B N 1
ATOM 1507 C CA . ALA B 1 37 ? -7.586 -18.812 -3.27 1 93.94 37 ALA B CA 1
ATOM 1508 C C . ALA B 1 37 ? -7.406 -20.25 -2.787 1 93.94 37 ALA B C 1
ATOM 1510 O O . ALA B 1 37 ? -6.719 -21.047 -3.432 1 93.94 37 ALA B O 1
ATOM 1511 N N . HIS B 1 38 ? -7.98 -20.641 -1.679 1 91.06 38 HIS B N 1
ATOM 1512 C CA . HIS B 1 38 ? -7.867 -21.984 -1.127 1 91.06 38 HIS B CA 1
ATOM 1513 C C . HIS B 1 38 ? -8.75 -22.969 -1.887 1 91.06 38 HIS B C 1
ATOM 1515 O O . HIS B 1 38 ? -8.352 -24.094 -2.137 1 91.06 38 HIS B O 1
ATOM 1521 N N . LYS B 1 39 ? -9.922 -22.516 -2.246 1 93 39 LYS B N 1
ATOM 1522 C CA . LYS B 1 39 ? -10.93 -23.438 -2.736 1 93 39 LYS B CA 1
ATOM 1523 C C . LYS B 1 39 ? -10.992 -23.438 -4.262 1 93 39 LYS B C 1
ATOM 1525 O O . LYS B 1 39 ? -11.297 -24.453 -4.879 1 93 39 LYS B O 1
ATOM 1530 N N . VAL B 1 40 ? -10.781 -22.25 -4.824 1 94.88 40 VAL B N 1
ATOM 1531 C CA . VAL B 1 40 ? -10.891 -22.172 -6.277 1 94.88 40 VAL B CA 1
ATOM 1532 C C . VAL B 1 40 ? -9.742 -21.328 -6.832 1 94.88 40 VAL B C 1
ATOM 1534 O O . VAL B 1 40 ? -9.969 -20.328 -7.512 1 94.88 40 VAL B O 1
ATOM 1537 N N . PRO B 1 41 ? -8.5 -21.734 -6.777 1 95.38 41 PRO B N 1
ATOM 1538 C CA . PRO B 1 41 ? -7.344 -20.938 -7.199 1 95.38 41 PRO B CA 1
ATOM 1539 C C . PRO B 1 41 ? -7.344 -20.641 -8.695 1 95.38 41 PRO B C 1
ATOM 1541 O O . PRO B 1 41 ? -6.906 -19.578 -9.125 1 95.38 41 PRO B O 1
ATOM 1544 N N . LEU B 1 42 ? -7.816 -21.562 -9.508 1 97 42 LEU B N 1
ATOM 1545 C CA . LEU B 1 42 ? -7.84 -21.344 -10.945 1 97 42 LEU B CA 1
ATOM 1546 C C . LEU B 1 42 ? -8.781 -20.188 -11.312 1 97 42 LEU B C 1
ATOM 1548 O O . LEU B 1 42 ? -8.5 -19.422 -12.234 1 97 42 LEU B O 1
ATOM 1552 N N . LYS B 1 43 ? -9.852 -20.125 -10.602 1 96.44 43 LYS B N 1
ATOM 1553 C CA . LYS B 1 43 ? -10.773 -19.016 -10.836 1 96.44 43 LYS B CA 1
ATOM 1554 C C . LYS B 1 43 ? -10.133 -17.672 -10.492 1 96.44 43 LYS B C 1
ATOM 1556 O O . LYS B 1 43 ? -10.359 -16.688 -11.188 1 96.44 43 LYS B O 1
ATOM 1561 N N . VAL B 1 44 ? -9.406 -17.625 -9.414 1 97.44 44 VAL B N 1
ATOM 1562 C CA . VAL B 1 44 ? -8.688 -16.406 -9.055 1 97.44 44 VAL B CA 1
ATOM 1563 C C . VAL B 1 44 ? -7.77 -16 -10.203 1 97.44 44 VAL B C 1
ATOM 1565 O O . VAL B 1 44 ? -7.762 -14.836 -10.609 1 97.44 44 VAL B O 1
ATOM 1568 N N . LEU B 1 45 ? -7.012 -16.984 -10.75 1 97.75 45 LEU B N 1
ATOM 1569 C CA . LEU B 1 45 ? -6.098 -16.719 -11.859 1 97.75 45 LEU B CA 1
ATOM 1570 C C . LEU B 1 45 ? -6.855 -16.188 -13.07 1 97.75 45 LEU B C 1
ATOM 1572 O O . LEU B 1 45 ? -6.387 -15.273 -13.75 1 97.75 45 LEU B O 1
ATOM 1576 N N . GLU B 1 46 ? -7.941 -16.734 -13.336 1 97.81 46 GLU B N 1
ATOM 1577 C CA . GLU B 1 46 ? -8.773 -16.297 -14.453 1 97.81 46 GLU B CA 1
ATOM 1578 C C . GLU B 1 46 ? -9.211 -14.844 -14.266 1 97.81 46 GLU B C 1
ATOM 1580 O O . GLU B 1 46 ? -9.164 -14.047 -15.211 1 97.81 46 GLU B O 1
ATOM 1585 N N . ILE B 1 47 ? -9.672 -14.555 -13.102 1 97.06 47 ILE B N 1
ATOM 1586 C CA . ILE B 1 47 ? -10.117 -13.195 -12.797 1 97.06 47 ILE B CA 1
ATOM 1587 C C . ILE B 1 47 ? -8.953 -12.219 -12.977 1 97.06 47 ILE B C 1
ATOM 1589 O O . ILE B 1 47 ? -9.109 -11.172 -13.617 1 97.06 47 ILE B O 1
ATOM 1593 N N . ILE B 1 48 ? -7.836 -12.539 -12.398 1 97.75 48 ILE B N 1
ATOM 1594 C CA . ILE B 1 48 ? -6.656 -11.695 -12.523 1 97.75 48 ILE B CA 1
ATOM 1595 C C . ILE B 1 48 ? -6.359 -11.438 -14 1 97.75 48 ILE B C 1
ATOM 1597 O O . ILE B 1 48 ? -6.156 -10.289 -14.414 1 97.75 48 ILE B O 1
ATOM 1601 N N . LYS B 1 49 ? -6.363 -12.484 -14.781 1 97.25 49 LYS B N 1
ATOM 1602 C CA . LYS B 1 49 ? -6.047 -12.398 -16.203 1 97.25 49 LYS B CA 1
ATOM 1603 C C . LYS B 1 49 ? -7.02 -11.469 -16.922 1 97.25 49 LYS B C 1
ATOM 1605 O O . LYS B 1 49 ? -6.629 -10.758 -17.859 1 97.25 49 LYS B O 1
ATOM 1610 N N . GLU B 1 50 ? -8.234 -11.5 -16.531 1 97.25 50 GLU B N 1
ATOM 1611 C CA . GLU B 1 50 ? -9.281 -10.688 -17.141 1 97.25 50 GLU B CA 1
ATOM 1612 C C . GLU B 1 50 ? -8.938 -9.203 -17.078 1 97.25 50 GLU B C 1
ATOM 1614 O O . GLU B 1 50 ? -9.312 -8.438 -17.969 1 97.25 50 GLU B O 1
ATOM 1619 N N . TYR B 1 51 ? -8.164 -8.812 -16.062 1 96.81 51 TYR B N 1
ATOM 1620 C CA . TYR B 1 51 ? -7.984 -7.383 -15.844 1 96.81 51 TYR B CA 1
ATOM 1621 C C . TYR B 1 51 ? -6.531 -6.977 -16.062 1 96.81 51 TYR B C 1
ATOM 1623 O O . TYR B 1 51 ? -6.172 -5.812 -15.867 1 96.81 51 TYR B O 1
ATOM 1631 N N . GLU B 1 52 ? -5.691 -7.84 -16.438 1 95 52 GLU B N 1
ATOM 1632 C CA . GLU B 1 52 ? -4.246 -7.637 -16.469 1 95 52 GLU B CA 1
ATOM 1633 C C . GLU B 1 52 ? -3.859 -6.59 -17.516 1 95 52 GLU B C 1
ATOM 1635 O O . GLU B 1 52 ? -2.809 -5.953 -17.406 1 95 52 GLU B O 1
ATOM 1640 N N . ASN B 1 53 ? -4.652 -6.383 -18.484 1 93.75 53 ASN B N 1
ATOM 1641 C CA . ASN B 1 53 ? -4.309 -5.457 -19.562 1 93.75 53 ASN B CA 1
ATOM 1642 C C . ASN B 1 53 ? -4.941 -4.082 -19.344 1 93.75 53 ASN B C 1
ATOM 1644 O O . ASN B 1 53 ? -4.887 -3.223 -20.219 1 93.75 53 ASN B O 1
ATOM 1648 N N . LYS B 1 54 ? -5.508 -3.82 -18.219 1 94.44 54 LYS B N 1
ATOM 1649 C CA . LYS B 1 54 ? -6.121 -2.549 -17.844 1 94.44 54 LYS B CA 1
ATOM 1650 C C . LYS B 1 54 ? -5.309 -1.832 -16.781 1 94.44 54 LYS B C 1
ATOM 1652 O O . LYS B 1 54 ? -4.348 -2.389 -16.25 1 94.44 54 LYS B O 1
ATOM 1657 N N . ASP B 1 55 ? -5.582 -0.51 -16.625 1 96.69 55 ASP B N 1
ATOM 1658 C CA . ASP B 1 55 ? -5.078 0.219 -15.461 1 96.69 55 ASP B CA 1
ATOM 1659 C C . ASP B 1 55 ? -5.871 -0.133 -14.203 1 96.69 55 ASP B C 1
ATOM 1661 O O . ASP B 1 55 ? -6.93 0.443 -13.953 1 96.69 55 ASP B O 1
ATOM 1665 N N . VAL B 1 56 ? -5.301 -1.085 -13.508 1 97.5 56 VAL B N 1
ATOM 1666 C CA . VAL B 1 56 ? -6.117 -1.635 -12.43 1 97.5 56 VAL B CA 1
ATOM 1667 C C . VAL B 1 56 ? -5.328 -1.62 -11.125 1 97.5 56 VAL B C 1
ATOM 1669 O O . VAL B 1 56 ? -4.105 -1.787 -11.133 1 97.5 56 VAL B O 1
ATOM 1672 N N . VAL B 1 5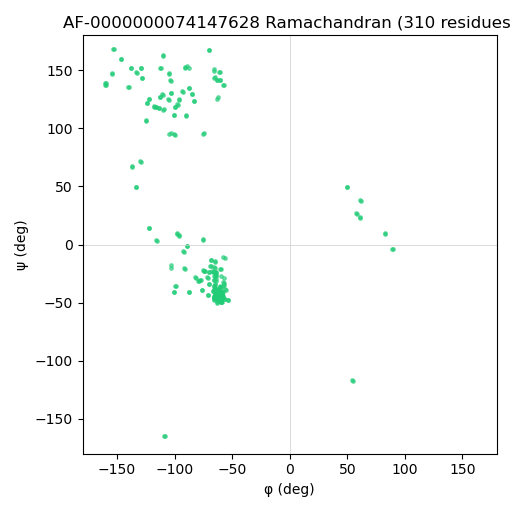7 ? -6.008 -1.356 -10.062 1 98.81 57 VAL B N 1
ATOM 1673 C CA . VAL B 1 57 ? -5.574 -1.68 -8.711 1 98.81 57 VAL B CA 1
ATOM 1674 C C . VAL B 1 57 ? -6.48 -2.752 -8.117 1 98.81 57 VAL B C 1
ATOM 1676 O O . VAL B 1 57 ? -7.707 -2.625 -8.156 1 98.81 57 VAL B O 1
ATOM 1679 N N . PHE B 1 58 ? -5.914 -3.824 -7.633 1 98.88 58 PHE B N 1
ATOM 1680 C CA . PHE B 1 58 ? -6.684 -4.844 -6.93 1 98.88 58 PHE B CA 1
ATOM 1681 C C . PHE B 1 58 ? -6.789 -4.516 -5.445 1 98.88 58 PHE B C 1
ATOM 1683 O O . PHE B 1 58 ? -5.805 -4.105 -4.824 1 98.88 58 PHE B O 1
ATOM 1690 N N . ILE B 1 59 ? -7.945 -4.637 -4.922 1 98.81 59 ILE B N 1
ATOM 1691 C CA . ILE B 1 59 ? -8.148 -4.68 -3.477 1 98.81 59 ILE B CA 1
ATOM 1692 C C . ILE B 1 59 ? -8.719 -6.043 -3.076 1 98.81 59 ILE B C 1
ATOM 1694 O O . ILE B 1 59 ? -9.812 -6.418 -3.51 1 98.81 59 ILE B O 1
ATOM 1698 N N . THR B 1 60 ? -7.969 -6.73 -2.287 1 98.62 60 THR B N 1
ATOM 1699 C CA . THR B 1 60 ? -8.391 -8.055 -1.851 1 98.62 60 THR B CA 1
ATOM 1700 C C . THR B 1 60 ? -8.906 -8.016 -0.415 1 98.62 60 THR B C 1
ATOM 1702 O O . THR B 1 60 ? -8.359 -7.297 0.425 1 98.62 60 THR B O 1
ATOM 1705 N N . ILE B 1 61 ? -9.938 -8.766 -0.184 1 97.5 61 ILE B N 1
ATOM 1706 C CA . ILE B 1 61 ? -10.555 -8.867 1.133 1 97.5 61 ILE B CA 1
ATOM 1707 C C . ILE B 1 61 ? -10.609 -10.328 1.57 1 97.5 61 ILE B C 1
ATOM 1709 O O . ILE B 1 61 ? -11.406 -11.109 1.048 1 97.5 61 ILE B O 1
ATOM 1713 N N . ALA B 1 62 ? -9.789 -10.641 2.482 1 93 62 ALA B N 1
ATOM 1714 C CA . ALA B 1 62 ? -9.75 -11.969 3.098 1 93 62 ALA B CA 1
ATOM 1715 C C . ALA B 1 62 ? -9.164 -11.906 4.504 1 93 62 ALA B C 1
ATOM 1717 O O . ALA B 1 62 ? -8.32 -11.062 4.793 1 93 62 ALA B O 1
ATOM 1718 N N . GLY B 1 63 ? -9.641 -12.758 5.367 1 87 63 GLY B N 1
ATOM 1719 C CA . GLY B 1 63 ? -9.117 -12.844 6.719 1 87 63 GLY B CA 1
ATOM 1720 C C . GLY B 1 63 ? -8.305 -14.102 6.965 1 87 63 GLY B C 1
ATOM 1721 O O . GLY B 1 63 ? -7.719 -14.656 6.035 1 87 63 GLY B O 1
ATOM 1722 N N . ARG B 1 64 ? -8.109 -14.32 8.219 1 85.81 64 ARG B N 1
ATOM 1723 C CA . ARG B 1 64 ? -7.395 -15.516 8.656 1 85.81 64 ARG B CA 1
ATOM 1724 C C . ARG B 1 64 ? -6.027 -15.609 7.988 1 85.81 64 ARG B C 1
ATOM 1726 O O . ARG B 1 64 ? -5.199 -14.703 8.117 1 85.81 64 ARG B O 1
ATOM 1733 N N . SER B 1 65 ? -5.797 -16.641 7.203 1 84.56 65 SER B N 1
ATOM 1734 C CA . SER B 1 65 ? -4.496 -16.828 6.566 1 84.56 65 SER B CA 1
ATOM 1735 C C . SER B 1 65 ? -4.254 -15.789 5.48 1 84.56 65 SER B C 1
ATOM 1737 O O . SER B 1 65 ? -3.105 -15.531 5.105 1 84.56 65 SER B O 1
ATOM 1739 N N . ASN B 1 66 ? -5.363 -15.211 4.918 1 90.31 66 ASN B N 1
AT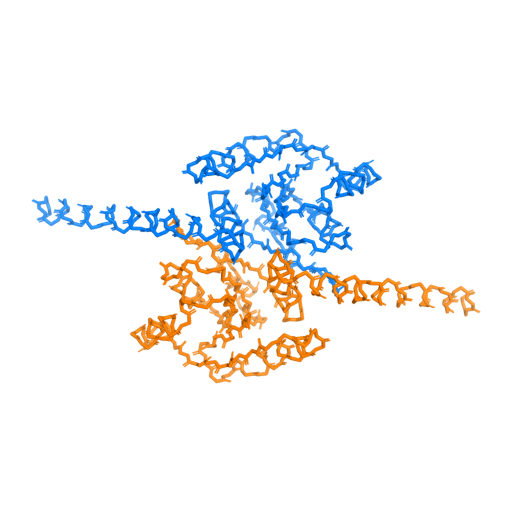OM 1740 C CA . ASN B 1 66 ? -5.348 -14.234 3.834 1 90.31 66 ASN B CA 1
ATOM 1741 C C . ASN B 1 66 ? -4.477 -14.695 2.67 1 90.31 66 ASN B C 1
ATOM 1743 O O . ASN B 1 66 ? -3.625 -13.953 2.188 1 90.31 66 ASN B O 1
ATOM 1747 N N . ALA B 1 67 ? -4.676 -15.883 2.246 1 92.31 67 ALA B N 1
ATOM 1748 C CA . ALA B 1 67 ? -3.965 -16.438 1.094 1 92.31 67 ALA B CA 1
ATOM 1749 C C . ALA B 1 67 ? -4.32 -15.672 -0.182 1 92.31 67 ALA B C 1
ATOM 1751 O O . ALA B 1 67 ? -3.508 -15.586 -1.106 1 92.31 67 ALA B O 1
ATOM 1752 N N . LEU B 1 68 ? -5.434 -15.062 -0.211 1 96.75 68 LEU B N 1
ATOM 1753 C CA . LEU B 1 68 ? -5.949 -14.406 -1.408 1 96.75 68 LEU B CA 1
ATOM 1754 C C . LEU B 1 68 ? -5.043 -13.258 -1.833 1 96.75 68 LEU B C 1
ATOM 1756 O O . LEU B 1 68 ? -4.734 -13.109 -3.018 1 96.75 68 LEU B O 1
ATOM 1760 N N . SER B 1 69 ? -4.637 -12.453 -0.905 1 97.88 69 SER B N 1
ATOM 1761 C CA . SER B 1 69 ? -3.857 -11.266 -1.219 1 97.88 69 SER B CA 1
ATOM 1762 C C . SER B 1 69 ? -2.494 -11.625 -1.797 1 97.88 69 SER B C 1
ATOM 1764 O O . SER B 1 69 ? -2.076 -11.07 -2.812 1 97.88 69 SER B O 1
ATOM 1766 N N . GLY B 1 70 ? -1.843 -12.562 -1.128 1 97.19 70 GLY B N 1
ATOM 1767 C CA . GLY B 1 70 ? -0.555 -13.016 -1.631 1 97.19 70 GLY B CA 1
ATOM 1768 C C . GLY B 1 70 ? -0.647 -13.695 -2.984 1 97.19 70 GLY B C 1
ATOM 1769 O O . GLY B 1 70 ? 0.161 -13.422 -3.877 1 97.19 70 GLY B O 1
ATOM 1770 N N . PHE B 1 71 ? -1.644 -14.547 -3.148 1 97.12 71 PHE B N 1
ATOM 1771 C CA . PHE B 1 71 ? -1.868 -15.258 -4.402 1 97.12 71 PHE B CA 1
ATOM 1772 C C . PHE B 1 71 ? -2.115 -14.273 -5.543 1 97.12 71 PHE B C 1
ATOM 1774 O O . PHE B 1 71 ? -1.528 -14.406 -6.617 1 97.12 71 PHE B O 1
ATOM 1781 N N . THR B 1 72 ? -2.938 -13.32 -5.277 1 98.12 72 THR B N 1
ATOM 1782 C CA . THR B 1 72 ? -3.252 -12.32 -6.289 1 98.12 72 THR B CA 1
ATOM 1783 C C . THR B 1 72 ? -2.004 -11.531 -6.672 1 98.12 72 THR B C 1
ATOM 1785 O O . THR B 1 72 ? -1.675 -11.414 -7.852 1 98.12 72 THR B O 1
ATOM 1788 N N . ASP B 1 73 ? -1.313 -11.047 -5.688 1 98.31 73 ASP B N 1
ATOM 1789 C CA . ASP B 1 73 ? -0.14 -10.211 -5.926 1 98.31 73 ASP B CA 1
ATOM 1790 C C . ASP B 1 73 ? 0.928 -10.977 -6.703 1 98.31 73 ASP B C 1
ATOM 1792 O O . ASP B 1 73 ? 1.562 -10.422 -7.605 1 98.31 73 ASP B O 1
ATOM 1796 N N . ALA B 1 74 ? 1.165 -12.242 -6.363 1 96.81 74 ALA B N 1
ATOM 1797 C CA . ALA B 1 74 ? 2.193 -13.07 -6.996 1 96.81 74 ALA B CA 1
ATOM 1798 C C . ALA B 1 74 ? 1.873 -13.312 -8.469 1 96.81 74 ALA B C 1
ATOM 1800 O O . ALA B 1 74 ? 2.746 -13.719 -9.242 1 96.81 74 ALA B O 1
ATOM 1801 N N . ASN B 1 75 ? 0.647 -13.039 -8.875 1 97.06 75 ASN B N 1
ATOM 1802 C CA . ASN B 1 75 ? 0.227 -13.438 -10.211 1 97.06 75 ASN B CA 1
ATOM 1803 C C . ASN B 1 75 ? -0.246 -12.242 -11.031 1 97.06 75 ASN B C 1
ATOM 1805 O O . ASN B 1 75 ? -0.948 -12.406 -12.031 1 97.06 75 ASN B O 1
ATOM 1809 N N . THR B 1 76 ? 0.02 -11.062 -10.633 1 98.12 76 THR B N 1
ATOM 1810 C CA . THR B 1 76 ? -0.306 -9.859 -11.398 1 98.12 76 THR B CA 1
ATOM 1811 C C . THR B 1 76 ? 0.841 -8.859 -11.344 1 98.12 76 THR B C 1
ATOM 1813 O O . THR B 1 76 ? 1.623 -8.852 -10.391 1 98.12 76 THR B O 1
ATOM 1816 N N . THR B 1 77 ? 0.954 -8.062 -12.344 1 98.06 77 THR B N 1
ATOM 1817 C CA . THR B 1 77 ? 1.921 -6.973 -12.352 1 98.06 77 THR B CA 1
ATOM 1818 C C . THR B 1 77 ? 1.311 -5.703 -11.758 1 98.06 77 THR B C 1
ATOM 1820 O O . THR B 1 77 ? 1.984 -4.68 -11.648 1 98.06 77 THR B O 1
ATOM 1823 N N . LYS B 1 78 ? 0.051 -5.758 -11.359 1 98.44 78 LYS B N 1
ATOM 1824 C CA . LYS B 1 78 ? -0.688 -4.605 -10.859 1 98.44 78 LYS B CA 1
ATOM 1825 C C . LYS B 1 78 ? -0.556 -4.484 -9.344 1 98.44 78 LYS B C 1
ATOM 1827 O O . LYS B 1 78 ? -0.319 -5.48 -8.656 1 98.44 78 LYS B O 1
ATOM 1832 N N . PRO B 1 79 ? -0.648 -3.291 -8.805 1 98.69 79 PRO B N 1
ATOM 1833 C CA . PRO B 1 79 ? -0.65 -3.176 -7.344 1 98.69 79 PRO B CA 1
ATOM 1834 C C . PRO B 1 79 ? -1.813 -3.92 -6.695 1 98.69 79 PRO B C 1
ATOM 1836 O O . PRO B 1 79 ? -2.92 -3.943 -7.242 1 98.69 79 PRO B O 1
ATOM 1839 N N . VAL B 1 80 ? -1.517 -4.523 -5.562 1 98.81 80 VAL B N 1
ATOM 1840 C CA . VAL B 1 80 ? -2.527 -5.242 -4.789 1 98.81 80 VAL B CA 1
ATOM 1841 C C . VAL B 1 80 ? -2.574 -4.691 -3.367 1 98.81 80 VAL B C 1
ATOM 1843 O O . VAL B 1 80 ? -1.552 -4.633 -2.682 1 98.81 80 VAL B O 1
ATOM 1846 N N . ILE B 1 81 ? -3.719 -4.219 -2.953 1 98.81 81 ILE B N 1
ATOM 1847 C CA . ILE B 1 81 ? -3.969 -3.803 -1.578 1 98.81 81 ILE B CA 1
ATOM 1848 C C . ILE B 1 81 ? -4.703 -4.91 -0.829 1 98.81 81 ILE B C 1
ATOM 1850 O O . ILE B 1 81 ? -5.77 -5.355 -1.258 1 98.81 81 ILE B O 1
ATOM 1854 N N . ALA B 1 82 ? -4.102 -5.438 0.214 1 98.19 82 ALA B N 1
ATOM 1855 C CA . ALA B 1 82 ? -4.781 -6.328 1.147 1 98.19 82 ALA B CA 1
ATOM 1856 C C . ALA B 1 82 ? -5.559 -5.539 2.197 1 98.19 82 ALA B C 1
ATOM 1858 O O . ALA B 1 82 ? -4.977 -4.727 2.924 1 98.19 82 ALA B O 1
ATOM 1859 N N . CYS B 1 83 ? -6.836 -5.785 2.314 1 97.19 83 CYS B N 1
ATOM 1860 C CA . CYS B 1 83 ? -7.691 -5.129 3.295 1 97.19 83 CYS B CA 1
ATOM 1861 C C . CYS B 1 83 ? -8.508 -6.148 4.082 1 97.19 83 CYS B C 1
ATOM 1863 O O . CYS B 1 83 ? -9.727 -6.219 3.941 1 97.19 83 CYS B O 1
ATOM 1865 N N . PRO B 1 84 ? -7.848 -6.871 4.941 1 94.69 84 PRO B N 1
ATOM 1866 C CA . PRO B 1 84 ? -8.555 -7.898 5.707 1 94.69 84 PRO B CA 1
ATOM 1867 C C . PRO B 1 84 ? -9.586 -7.316 6.672 1 94.69 84 PRO B C 1
ATOM 1869 O O . PRO B 1 84 ? -9.367 -6.238 7.23 1 94.69 84 PRO B O 1
ATOM 1872 N N . PRO B 1 85 ? -10.719 -8.047 6.809 1 90.88 85 PRO B N 1
ATOM 1873 C CA . PRO B 1 85 ? -11.672 -7.594 7.824 1 90.88 85 PRO B CA 1
ATOM 1874 C C . PRO B 1 85 ? -11.117 -7.703 9.242 1 90.88 85 PRO B C 1
ATOM 1876 O O . PRO B 1 85 ? -10.234 -8.523 9.5 1 90.88 85 PRO B O 1
ATOM 1879 N N . TYR B 1 86 ? -11.625 -6.793 10.07 1 81.88 86 TYR B N 1
ATOM 1880 C CA . TYR B 1 86 ? -11.234 -6.848 11.477 1 81.88 86 TYR B CA 1
ATOM 1881 C C . TYR B 1 86 ? -11.703 -8.141 12.125 1 81.88 86 TYR B C 1
ATOM 1883 O O . TYR B 1 86 ? -12.82 -8.602 11.875 1 81.88 86 TYR B O 1
ATOM 1891 N N . SER B 1 87 ? -10.734 -8.812 12.703 1 75.56 87 SER B N 1
ATOM 1892 C CA . SER B 1 87 ? -11.125 -9.984 13.469 1 75.56 87 SER B CA 1
ATOM 1893 C C . SER B 1 87 ? -10.75 -9.836 14.938 1 75.56 87 SER B C 1
ATOM 1895 O O . SER B 1 87 ? -9.617 -9.469 15.258 1 75.56 87 SER B O 1
ATOM 1897 N N . ASP B 1 88 ? -11.758 -9.859 15.758 1 70.94 88 ASP B N 1
ATOM 1898 C CA . ASP B 1 88 ? -11.477 -9.898 17.188 1 70.94 88 ASP B CA 1
ATOM 1899 C C . ASP B 1 88 ? -11.023 -11.289 17.625 1 70.94 88 ASP B C 1
ATOM 1901 O O . ASP B 1 88 ? -10.742 -11.516 18.797 1 70.94 88 ASP B O 1
ATOM 1905 N N . LYS B 1 89 ? -10.906 -12.078 16.656 1 72 89 LYS B N 1
ATOM 1906 C CA . LYS B 1 89 ? -10.477 -13.43 16.984 1 72 89 LYS B CA 1
ATOM 1907 C C . LYS B 1 89 ? -8.953 -13.531 17.016 1 72 89 LYS B C 1
ATOM 1909 O O . LYS B 1 89 ? -8.258 -12.727 16.406 1 72 89 LYS B O 1
ATOM 1914 N N . PHE B 1 90 ? -8.438 -14.398 17.766 1 70.38 90 PHE B N 1
ATOM 1915 C CA . PHE B 1 90 ? -7.008 -14.68 17.875 1 70.38 90 PHE B CA 1
ATOM 1916 C C . PHE B 1 90 ? -6.238 -13.438 18.297 1 70.38 90 PHE B C 1
ATOM 1918 O O . PHE B 1 90 ? -5.137 -13.188 17.812 1 70.38 90 PHE B O 1
ATOM 1925 N N . ALA B 1 91 ? -6.809 -12.562 18.953 1 68.56 91 ALA B N 1
ATOM 1926 C CA . ALA B 1 91 ? -6.195 -11.344 19.469 1 68.56 91 ALA B CA 1
ATOM 1927 C C . ALA B 1 91 ? -5.66 -10.477 18.328 1 68.56 91 ALA B C 1
ATOM 1929 O O . ALA B 1 91 ? -4.641 -9.797 18.484 1 68.56 91 ALA B O 1
ATOM 1930 N N . GLY B 1 92 ? -6.191 -10.672 17.188 1 76 92 GLY B N 1
ATOM 1931 C CA . GLY B 1 92 ? -5.777 -9.883 16.031 1 76 92 GLY B CA 1
ATOM 1932 C C . GLY B 1 92 ? -4.52 -10.414 15.367 1 76 92 GLY B C 1
ATOM 1933 O O . GLY B 1 92 ? -3.959 -9.758 14.484 1 76 92 GLY B O 1
ATOM 1934 N N . ALA B 1 93 ? -4.129 -11.594 15.82 1 79.75 93 ALA B N 1
ATOM 1935 C CA . ALA B 1 93 ? -2.852 -12.125 15.344 1 79.75 93 ALA B CA 1
ATOM 1936 C C . ALA B 1 93 ? -2.922 -12.484 13.867 1 79.75 93 ALA B C 1
ATOM 1938 O O . ALA B 1 93 ? -1.889 -12.648 13.211 1 79.75 93 ALA B O 1
ATOM 1939 N N . ASP B 1 94 ? -4.098 -12.531 13.344 1 84.31 94 ASP B N 1
ATOM 1940 C CA . ASP B 1 94 ? -4.289 -12.906 11.945 1 84.31 94 ASP B CA 1
ATOM 1941 C C . ASP B 1 94 ? -3.672 -11.875 11.008 1 84.31 94 ASP B C 1
ATOM 1943 O O . ASP B 1 94 ? -3.361 -12.18 9.859 1 84.31 94 ASP B O 1
ATOM 1947 N N . ILE B 1 95 ? -3.453 -10.703 11.508 1 88 95 ILE B N 1
ATOM 1948 C CA . ILE B 1 95 ? -2.916 -9.641 10.672 1 88 95 ILE B CA 1
ATOM 1949 C C . ILE B 1 95 ? -1.501 -10 10.227 1 88 95 ILE B C 1
ATOM 1951 O O . ILE B 1 95 ? -1.048 -9.562 9.164 1 88 95 ILE B O 1
ATOM 1955 N N . PHE B 1 96 ? -0.875 -10.844 10.992 1 87.25 96 PHE B N 1
ATOM 1956 C CA . PHE B 1 96 ? 0.513 -11.18 10.695 1 87.25 96 PHE B CA 1
ATOM 1957 C C . PHE B 1 96 ? 0.608 -12.039 9.445 1 87.25 96 PHE B C 1
ATOM 1959 O O . PHE B 1 96 ? 1.604 -11.984 8.719 1 87.25 96 PHE B O 1
ATOM 1966 N N . SER B 1 97 ? -0.402 -12.805 9.164 1 87.75 97 SER B N 1
ATOM 1967 C CA . SER B 1 97 ? -0.418 -13.594 7.934 1 87.75 97 SER B CA 1
ATOM 1968 C C . SER B 1 97 ? -0.46 -12.695 6.703 1 87.75 97 SER B C 1
ATOM 1970 O O . SER B 1 97 ? 0.044 -13.062 5.641 1 87.75 97 SER B O 1
ATOM 1972 N N . THR B 1 98 ? -1.002 -11.547 6.895 1 89.12 98 THR B N 1
ATOM 1973 C CA . THR B 1 98 ? -1.086 -10.586 5.801 1 89.12 98 THR B CA 1
ATOM 1974 C C . THR B 1 98 ? 0.25 -9.875 5.602 1 89.12 98 THR B C 1
ATOM 1976 O O . THR B 1 98 ? 0.643 -9.586 4.473 1 89.12 98 THR B O 1
ATOM 1979 N N . LEU B 1 99 ? 0.905 -9.742 6.703 1 91.06 99 LEU B N 1
ATOM 1980 C CA . LEU B 1 99 ? 2.088 -8.883 6.691 1 91.06 99 LEU B CA 1
ATOM 1981 C C . LEU B 1 99 ? 3.338 -9.695 6.355 1 91.06 99 LEU B C 1
ATOM 1983 O O . LEU B 1 99 ? 4.352 -9.125 5.938 1 91.06 99 LEU B O 1
ATOM 1987 N N . ARG B 1 100 ? 3.279 -10.984 6.555 1 89.88 100 ARG B N 1
ATOM 1988 C CA . ARG B 1 100 ? 4.453 -11.82 6.344 1 89.88 100 ARG B CA 1
ATOM 1989 C C . ARG B 1 100 ? 4.352 -12.586 5.031 1 89.88 100 ARG B C 1
ATOM 1991 O O . ARG B 1 100 ? 3.752 -13.664 4.984 1 89.88 100 ARG B O 1
ATOM 1998 N N . MET B 1 101 ? 4.953 -12.031 4.027 1 92.56 101 MET B N 1
ATOM 1999 C CA . MET B 1 101 ? 4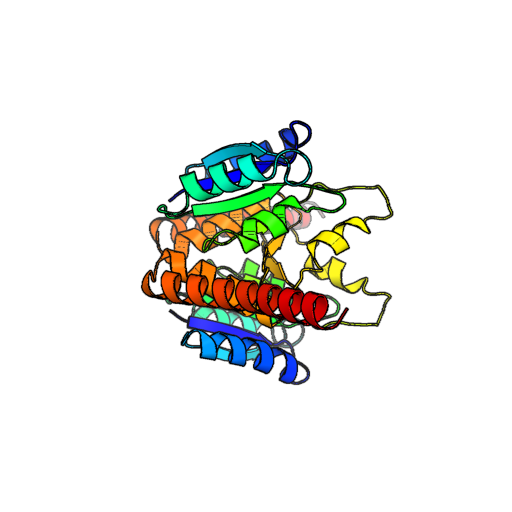.879 -12.625 2.695 1 92.56 101 MET B CA 1
ATOM 2000 C C . MET B 1 101 ? 6.238 -13.148 2.256 1 92.56 101 MET B C 1
ATOM 2002 O O . MET B 1 101 ? 7.277 -12.641 2.689 1 92.56 101 MET B O 1
ATOM 2006 N N . PRO B 1 102 ? 6.188 -14.156 1.413 1 90.75 102 PRO B N 1
ATOM 2007 C CA . PRO B 1 102 ? 7.461 -14.609 0.839 1 90.75 102 PRO B CA 1
ATOM 2008 C C . PRO B 1 102 ? 8.055 -13.602 -0.145 1 90.75 102 PRO B C 1
ATOM 2010 O O . PRO B 1 102 ? 7.371 -12.656 -0.551 1 90.75 102 PRO B O 1
ATOM 2013 N N . SER B 1 103 ? 9.258 -13.82 -0.477 1 91.38 103 SER B N 1
ATOM 2014 C CA . SER B 1 103 ? 9.961 -12.93 -1.399 1 91.38 103 SER B CA 1
ATOM 2015 C C . SER B 1 103 ? 9.227 -12.828 -2.73 1 91.38 103 SER B C 1
ATOM 2017 O O . SER B 1 103 ? 8.727 -13.82 -3.252 1 91.38 103 SER B O 1
ATOM 2019 N N . GLY B 1 104 ? 9.156 -11.648 -3.209 1 93.56 104 GLY B N 1
ATOM 2020 C CA . GLY B 1 104 ? 8.57 -11.422 -4.52 1 93.56 104 GLY B CA 1
ATOM 2021 C C . GLY B 1 104 ? 7.066 -11.195 -4.469 1 93.56 104 GLY B C 1
ATOM 2022 O O . GLY B 1 104 ? 6.441 -10.938 -5.5 1 93.56 104 GLY B O 1
ATOM 2023 N N . VAL B 1 105 ? 6.512 -11.305 -3.293 1 96.56 105 VAL B N 1
ATOM 2024 C CA . VAL B 1 105 ? 5.086 -11.086 -3.086 1 96.56 105 VAL B CA 1
ATOM 2025 C C . VAL B 1 105 ? 4.867 -9.852 -2.223 1 96.56 105 VAL B C 1
ATOM 2027 O O . VAL B 1 105 ? 5.289 -9.812 -1.063 1 96.56 105 VAL B O 1
ATOM 2030 N N . ALA B 1 106 ? 4.16 -8.789 -2.822 1 97.69 106 ALA B N 1
ATOM 2031 C CA . ALA B 1 106 ? 4.227 -7.484 -2.174 1 97.69 106 ALA B CA 1
ATOM 2032 C C . ALA B 1 106 ? 2.84 -6.855 -2.061 1 97.69 106 ALA B C 1
ATOM 2034 O O . ALA B 1 106 ? 2.646 -5.691 -2.418 1 97.69 106 ALA B O 1
ATOM 2035 N N . PRO B 1 107 ? 1.869 -7.598 -1.56 1 98 107 PRO B N 1
ATOM 2036 C CA . PRO B 1 107 ? 0.613 -6.902 -1.277 1 98 107 PRO B CA 1
ATOM 2037 C C . PRO B 1 107 ? 0.765 -5.82 -0.208 1 98 107 PRO B C 1
ATOM 2039 O O . PRO B 1 107 ? 1.506 -6.008 0.761 1 98 107 PRO B O 1
ATOM 2042 N N . LEU B 1 108 ? 0.084 -4.742 -0.426 1 98.19 108 LEU B N 1
ATOM 2043 C CA . LEU B 1 108 ? 0.094 -3.617 0.502 1 98.19 108 LEU B CA 1
ATOM 2044 C C . LEU B 1 108 ? -1.06 -3.721 1.494 1 98.19 108 LEU B C 1
ATOM 2046 O O . LEU B 1 108 ? -2.217 -3.859 1.095 1 98.19 108 LEU B O 1
ATOM 2050 N N . THR B 1 109 ? -0.776 -3.559 2.76 1 97.12 109 THR B N 1
ATOM 2051 C CA . THR B 1 109 ? -1.79 -3.836 3.77 1 97.12 109 THR B CA 1
ATOM 2052 C C . THR B 1 109 ? -2.395 -2.539 4.301 1 97.12 109 THR B C 1
ATOM 2054 O O . THR B 1 109 ? -1.669 -1.601 4.637 1 97.12 109 THR B O 1
ATOM 2057 N N . ILE B 1 110 ? -3.633 -2.447 4.332 1 96.62 110 ILE B N 1
ATOM 2058 C CA . ILE B 1 110 ? -4.434 -1.414 4.98 1 96.62 110 ILE B CA 1
ATOM 2059 C C . ILE B 1 110 ? -5.66 -2.045 5.637 1 96.62 110 ILE B C 1
ATOM 2061 O O . ILE B 1 110 ? -6.348 -2.861 5.02 1 96.62 110 ILE B O 1
ATOM 2065 N N . LEU B 1 111 ? -5.961 -1.654 6.832 1 94.31 111 LEU B N 1
ATOM 2066 C CA . LEU B 1 111 ? -7.043 -2.316 7.559 1 94.31 111 LEU B CA 1
ATOM 2067 C C . LEU B 1 111 ? -8.383 -1.672 7.238 1 94.31 111 LEU B C 1
ATOM 2069 O O . LEU B 1 111 ? -9.383 -2.371 7.027 1 94.31 111 LEU B O 1
ATOM 2073 N N . GLU B 1 112 ? -8.398 -0.369 7.16 1 95.69 112 GLU B N 1
ATOM 2074 C CA . GLU B 1 112 ? -9.664 0.351 7.055 1 95.69 112 GLU B CA 1
ATOM 2075 C C . GLU B 1 112 ? -10.141 0.431 5.605 1 95.69 112 GLU B C 1
ATOM 2077 O O . GLU B 1 112 ? -9.406 0.91 4.734 1 95.69 112 GLU B O 1
ATOM 2082 N N . PRO B 1 113 ? -11.398 0.067 5.324 1 97.25 113 PRO B N 1
ATOM 2083 C CA . PRO B 1 113 ? -11.906 0.048 3.949 1 97.25 113 PRO B CA 1
ATOM 2084 C C . PRO B 1 113 ? -11.859 1.422 3.285 1 97.25 113 PRO B C 1
ATOM 2086 O O . PRO B 1 113 ? -11.492 1.531 2.111 1 97.25 113 PRO B O 1
ATOM 2089 N N . GLU B 1 114 ? -12.242 2.436 3.992 1 97.25 114 GLU B N 1
ATOM 2090 C CA . GLU B 1 114 ? -12.203 3.783 3.432 1 97.25 114 GLU B CA 1
ATOM 2091 C C . GLU B 1 114 ? -10.789 4.16 2.994 1 97.25 114 GLU B C 1
ATOM 2093 O O . GLU B 1 114 ? -10.602 4.727 1.915 1 97.25 114 GLU B O 1
ATOM 2098 N N . GLU B 1 115 ? -9.867 3.852 3.814 1 97.75 115 GLU B N 1
ATOM 2099 C CA . GLU B 1 115 ? -8.469 4.18 3.531 1 97.75 115 GLU B CA 1
ATOM 2100 C C . GLU B 1 115 ? -7.926 3.326 2.389 1 97.75 115 GLU B C 1
ATOM 2102 O O . GLU B 1 115 ? -7.082 3.785 1.613 1 97.75 115 GLU B O 1
ATOM 2107 N N . ALA B 1 116 ? -8.383 2.092 2.309 1 98.5 116 ALA B N 1
ATOM 2108 C CA . ALA B 1 116 ? -7.988 1.256 1.178 1 98.5 116 ALA B CA 1
ATOM 2109 C C . ALA B 1 116 ? -8.406 1.893 -0.145 1 98.5 116 ALA B C 1
ATOM 2111 O O . ALA B 1 116 ? -7.629 1.919 -1.102 1 98.5 116 ALA B O 1
ATOM 2112 N N . ALA B 1 117 ? -9.633 2.396 -0.163 1 98.69 117 ALA B N 1
ATOM 2113 C CA . ALA B 1 117 ? -10.125 3.076 -1.355 1 98.69 117 ALA B CA 1
ATOM 2114 C C . ALA B 1 117 ? -9.305 4.324 -1.658 1 98.69 117 ALA B C 1
ATOM 2116 O O . ALA B 1 117 ? -8.906 4.551 -2.803 1 98.69 117 ALA B O 1
ATOM 2117 N N . LEU B 1 118 ? -9.047 5.109 -0.638 1 98.62 118 LEU B N 1
ATOM 2118 C CA . LEU B 1 118 ? -8.266 6.324 -0.814 1 98.62 118 LEU B CA 1
ATOM 2119 C C . LEU B 1 118 ? -6.879 6.004 -1.365 1 98.62 118 LEU B C 1
ATOM 2121 O O . LEU B 1 118 ? -6.398 6.672 -2.283 1 98.62 118 LEU B O 1
ATOM 2125 N N . ALA B 1 119 ? -6.258 4.988 -0.805 1 98.75 119 ALA B N 1
ATOM 2126 C CA . ALA B 1 119 ? -4.934 4.582 -1.27 1 98.75 119 ALA B CA 1
ATOM 2127 C C . ALA B 1 119 ? -4.973 4.176 -2.74 1 98.75 119 ALA B C 1
ATOM 2129 O O . ALA B 1 119 ? -4.078 4.535 -3.512 1 98.75 119 ALA B O 1
ATOM 2130 N N . ALA B 1 120 ? -5.977 3.406 -3.133 1 98.81 120 ALA B N 1
ATOM 2131 C CA . ALA B 1 120 ? -6.121 3 -4.527 1 98.81 120 ALA B CA 1
ATOM 2132 C C . ALA B 1 120 ? -6.262 4.215 -5.441 1 98.81 120 ALA B C 1
ATOM 2134 O O . ALA B 1 120 ? -5.668 4.262 -6.52 1 98.81 120 ALA B O 1
ATOM 2135 N N . VAL B 1 121 ? -7.02 5.191 -5.016 1 98.75 121 VAL B N 1
ATOM 2136 C CA . VAL B 1 121 ? -7.23 6.402 -5.797 1 98.75 121 VAL B CA 1
ATOM 2137 C C . VAL B 1 121 ? -5.906 7.148 -5.965 1 98.75 121 VAL B C 1
ATOM 2139 O O . VAL B 1 121 ? -5.594 7.637 -7.055 1 98.75 121 VAL B O 1
ATOM 2142 N N . LYS B 1 122 ? -5.141 7.242 -4.895 1 98.62 122 LYS B N 1
ATOM 2143 C CA . LYS B 1 122 ? -3.836 7.895 -4.969 1 98.62 122 LYS B CA 1
ATOM 2144 C C . LYS B 1 122 ? -2.924 7.195 -5.973 1 98.62 122 LYS B C 1
ATOM 2146 O O . LYS B 1 122 ? -2.176 7.848 -6.703 1 98.62 122 LYS B O 1
ATOM 2151 N N . MET B 1 123 ? -2.939 5.867 -6 1 98.62 123 MET B N 1
ATOM 2152 C CA . MET B 1 123 ? -2.143 5.121 -6.969 1 98.62 123 MET B CA 1
ATOM 2153 C C . MET B 1 123 ? -2.566 5.457 -8.391 1 98.62 123 MET B C 1
ATOM 2155 O O . MET B 1 123 ? -1.723 5.723 -9.25 1 98.62 123 MET B O 1
ATOM 2159 N N . LEU B 1 124 ? -3.889 5.422 -8.633 1 98.62 124 LEU B N 1
ATOM 2160 C CA . LEU B 1 124 ? -4.43 5.684 -9.969 1 98.62 124 LEU B CA 1
ATOM 2161 C C . LEU B 1 124 ? -4.137 7.113 -10.398 1 98.62 124 LEU B C 1
ATOM 2163 O O . LEU B 1 124 ? -3.973 7.383 -11.594 1 98.62 124 LEU B O 1
ATOM 2167 N N . ALA B 1 125 ? -3.98 8.055 -9.445 1 98.31 125 ALA B N 1
ATOM 2168 C CA . ALA B 1 125 ? -3.754 9.469 -9.719 1 98.31 125 ALA B CA 1
ATOM 2169 C C . ALA B 1 125 ? -2.377 9.695 -10.336 1 98.31 125 ALA B C 1
ATOM 2171 O O . ALA B 1 125 ? -2.109 10.758 -10.906 1 98.31 125 ALA B O 1
ATOM 2172 N N . ILE B 1 126 ? -1.509 8.68 -10.156 1 97.75 126 ILE B N 1
ATOM 2173 C CA . ILE B 1 126 ? -0.203 8.781 -10.805 1 97.75 126 ILE B CA 1
ATOM 2174 C C . ILE B 1 126 ? -0.383 8.992 -12.305 1 97.75 126 ILE B C 1
ATOM 2176 O O . ILE B 1 126 ? 0.346 9.773 -12.922 1 97.75 126 ILE B O 1
ATOM 2180 N N . LYS B 1 127 ? -1.335 8.336 -12.93 1 97.62 127 LYS B N 1
ATOM 2181 C CA . LYS B 1 127 ? -1.605 8.438 -14.367 1 97.62 127 LYS B CA 1
ATOM 2182 C C . LYS B 1 127 ? -2.783 9.367 -14.641 1 97.62 127 LYS B C 1
ATOM 2184 O O . LYS B 1 127 ? -2.764 10.141 -15.602 1 97.62 127 LYS B O 1
ATOM 2189 N N . TYR B 1 128 ? -3.816 9.289 -13.828 1 97.62 128 TYR B N 1
ATOM 2190 C CA . TYR B 1 128 ? -5.047 10.047 -14.039 1 97.62 128 TYR B CA 1
ATOM 2191 C C . TYR B 1 128 ? -5.082 11.281 -13.148 1 97.62 128 TYR B C 1
ATOM 2193 O O . TYR B 1 128 ? -5.699 11.266 -12.078 1 97.62 128 TYR B O 1
ATOM 2201 N N . GLU B 1 129 ? -4.664 12.367 -13.695 1 95.56 129 GLU B N 1
ATOM 2202 C CA . GLU B 1 129 ? -4.34 13.555 -12.914 1 95.56 129 GLU B CA 1
ATOM 2203 C C . GLU B 1 129 ? -5.605 14.25 -12.422 1 95.56 129 GLU B C 1
ATOM 2205 O O . GLU B 1 129 ? -5.559 15.047 -11.477 1 95.56 129 GLU B O 1
ATOM 2210 N N . ASN B 1 130 ? -6.688 14.016 -13.078 1 96.19 130 ASN B N 1
ATOM 2211 C CA . ASN B 1 130 ? -7.949 14.594 -12.617 1 96.19 130 ASN B CA 1
ATOM 2212 C C . ASN B 1 130 ? -8.305 14.117 -11.211 1 96.19 130 ASN B C 1
ATOM 2214 O O . ASN B 1 130 ? -9.078 14.773 -10.508 1 96.19 130 ASN B O 1
ATOM 2218 N N . LEU B 1 131 ? -7.766 13.023 -10.781 1 97.88 131 LEU B N 1
ATOM 2219 C CA . LEU B 1 131 ? -8.031 12.484 -9.453 1 97.88 131 LEU B CA 1
ATOM 2220 C C . LEU B 1 131 ? -7.301 13.281 -8.383 1 97.88 131 LEU B C 1
ATOM 2222 O O . LEU B 1 131 ? -7.676 13.242 -7.207 1 97.88 131 LEU B O 1
ATOM 2226 N N . ILE B 1 132 ? -6.273 13.977 -8.75 1 97.62 132 ILE B N 1
ATOM 2227 C CA . ILE B 1 132 ? -5.461 14.719 -7.793 1 97.62 132 ILE B CA 1
ATOM 2228 C C . ILE B 1 132 ? -6.316 15.773 -7.102 1 97.62 132 ILE B C 1
ATOM 2230 O O . ILE B 1 132 ? -6.289 15.906 -5.875 1 97.62 132 ILE B O 1
ATOM 2234 N N . ASP B 1 133 ? -7.086 16.438 -7.832 1 97.38 133 ASP B N 1
ATOM 2235 C CA . ASP B 1 133 ? -7.945 17.469 -7.262 1 97.38 133 ASP B CA 1
ATOM 2236 C C . ASP B 1 133 ? -8.984 16.859 -6.32 1 97.38 133 ASP B C 1
ATOM 2238 O O . ASP B 1 133 ? -9.336 17.453 -5.305 1 97.38 133 ASP B O 1
ATOM 2242 N N . LYS B 1 134 ? -9.492 15.734 -6.707 1 97.69 134 LYS B N 1
ATOM 2243 C CA . LYS B 1 134 ? -10.469 15.055 -5.859 1 97.69 134 LYS B CA 1
ATOM 2244 C C . LYS B 1 134 ? -9.844 14.617 -4.539 1 97.69 134 LYS B C 1
ATOM 2246 O O . LYS B 1 134 ? -10.477 14.719 -3.484 1 97.69 134 LYS B O 1
ATOM 2251 N N . ILE B 1 135 ? -8.602 14.156 -4.605 1 98.12 135 ILE B N 1
ATOM 2252 C CA . ILE B 1 135 ? -7.879 13.758 -3.4 1 98.12 135 ILE B CA 1
ATOM 2253 C C . ILE B 1 135 ? -7.652 14.977 -2.512 1 98.12 135 ILE B C 1
ATOM 2255 O O . ILE B 1 135 ? -7.902 14.93 -1.305 1 98.12 135 ILE B O 1
ATOM 2259 N N . LYS B 1 136 ? -7.262 16.047 -3.117 1 97.19 136 LYS B N 1
ATOM 2260 C CA . LYS B 1 136 ? -7.035 17.281 -2.367 1 97.19 136 LYS B CA 1
ATOM 2261 C C . LYS B 1 136 ? -8.305 17.734 -1.654 1 97.19 136 LYS B C 1
ATOM 2263 O O . LYS B 1 136 ? -8.266 18.094 -0.475 1 97.19 136 LYS B O 1
ATOM 2268 N N . LYS B 1 137 ? -9.336 17.719 -2.385 1 97.06 137 LYS B N 1
ATOM 2269 C CA . LYS B 1 137 ? -10.617 18.125 -1.826 1 97.06 137 LYS B CA 1
ATOM 2270 C C . LYS B 1 137 ? -11.023 17.234 -0.657 1 97.06 137 LYS B C 1
ATOM 2272 O O . LYS B 1 137 ? -11.484 17.719 0.376 1 97.06 137 LYS B O 1
ATOM 2277 N N . TYR B 1 138 ? -10.867 16 -0.859 1 96.62 138 TYR B N 1
ATOM 2278 C CA . TYR B 1 138 ? -11.195 15.039 0.182 1 96.62 138 TYR B CA 1
ATOM 2279 C C . TYR B 1 138 ? -10.383 15.297 1.444 1 96.62 138 TYR B C 1
ATOM 2281 O O . TYR B 1 138 ? -10.93 15.32 2.549 1 96.62 138 TYR B O 1
ATOM 2289 N N . GLN B 1 139 ? -9.078 15.438 1.291 1 95 139 GLN B N 1
ATOM 2290 C CA . GLN B 1 139 ? -8.188 15.703 2.418 1 95 139 GLN B CA 1
ATOM 2291 C C . GLN B 1 139 ? -8.531 17.031 3.086 1 95 139 GLN B C 1
ATOM 2293 O O . GLN B 1 139 ? -8.484 17.156 4.312 1 95 139 GLN B O 1
ATOM 2298 N N . GLU B 1 140 ? -8.867 18 2.34 1 94.75 140 GLU B N 1
ATOM 2299 C CA . GLU B 1 140 ? -9.266 19.297 2.873 1 94.75 140 GLU B CA 1
ATOM 2300 C C . GLU B 1 140 ? -10.547 19.203 3.693 1 94.75 140 GLU B C 1
ATOM 2302 O O . GLU B 1 140 ? -10.68 19.844 4.73 1 94.75 140 GLU B O 1
ATOM 2307 N N . GLU B 1 141 ? -11.43 18.453 3.178 1 94.38 141 GLU B N 1
ATOM 2308 C CA . GLU B 1 141 ? -12.672 18.234 3.908 1 94.38 141 GLU B CA 1
ATOM 2309 C C . GLU B 1 141 ? -12.406 17.625 5.281 1 94.38 141 GLU B C 1
ATOM 2311 O O . GLU B 1 141 ? -13.023 18.016 6.273 1 94.38 141 GLU B O 1
ATOM 2316 N N . LYS B 1 142 ? -11.547 16.703 5.297 1 91.56 142 LYS B N 1
ATOM 2317 C CA . LYS B 1 142 ? -11.18 16.078 6.57 1 91.56 142 LYS B CA 1
ATOM 2318 C C . LYS B 1 142 ? -10.547 17.094 7.512 1 91.56 142 LYS B C 1
ATOM 2320 O O . LYS B 1 142 ? -10.82 17.094 8.719 1 91.56 142 LYS B O 1
ATOM 2325 N N . ARG B 1 143 ? -9.719 17.984 7.016 1 90.94 143 ARG B N 1
ATOM 2326 C CA . ARG B 1 143 ? -9.086 19.031 7.809 1 90.94 143 ARG B CA 1
ATOM 2327 C C . ARG B 1 143 ? -10.133 20 8.359 1 90.94 143 ARG B C 1
ATOM 2329 O O . ARG B 1 143 ? -10.086 20.359 9.539 1 90.94 143 ARG B O 1
ATOM 2336 N N . ARG B 1 144 ? -11.062 20.359 7.574 1 93.06 144 ARG B N 1
ATOM 2337 C CA . ARG B 1 144 ? -12.094 21.312 7.961 1 93.06 144 ARG B CA 1
ATOM 2338 C C . ARG B 1 144 ? -12.977 20.75 9.07 1 93.06 144 ARG B C 1
ATOM 2340 O O . ARG B 1 144 ? -13.438 21.5 9.938 1 93.06 144 ARG B O 1
ATOM 2347 N N . GLU B 1 145 ? -13.18 19.5 8.969 1 92.19 145 GLU B N 1
ATOM 2348 C CA . GLU B 1 145 ? -13.961 18.859 10.016 1 92.19 145 GLU B CA 1
ATOM 2349 C C . GLU B 1 145 ? -13.312 19.047 11.383 1 92.19 145 GLU B C 1
ATOM 2351 O O . GLU B 1 145 ? -14 19.312 12.375 1 92.19 145 GLU B O 1
ATOM 2356 N N . ILE B 1 146 ? -12.102 18.953 11.469 1 90.69 146 ILE B N 1
ATOM 2357 C CA . ILE B 1 146 ? -11.367 19.094 12.719 1 90.69 146 ILE B CA 1
ATOM 2358 C C . ILE B 1 146 ? -11.398 20.562 13.172 1 90.69 146 ILE B C 1
ATOM 2360 O O . ILE B 1 146 ? -11.602 20.844 14.359 1 90.69 146 ILE B O 1
ATOM 2364 N N . GLU B 1 147 ? -11.195 21.406 12.219 1 92.5 147 GLU B N 1
ATOM 2365 C CA . GLU B 1 147 ? -11.211 22.828 12.539 1 92.5 147 GLU B CA 1
ATOM 2366 C C . GLU B 1 147 ? -12.578 23.266 13.062 1 92.5 147 GLU B C 1
ATOM 2368 O O . GLU B 1 147 ? -12.664 24.031 14.023 1 92.5 147 GLU B O 1
ATOM 2373 N N . LYS B 1 148 ? -13.555 22.781 12.5 1 92.75 148 LYS B N 1
ATOM 2374 C CA . LYS B 1 148 ? -14.906 23.109 12.945 1 92.75 148 LYS B CA 1
ATOM 2375 C C . LYS B 1 148 ? -15.164 22.578 14.352 1 92.75 148 LYS B C 1
ATOM 2377 O O . LYS B 1 148 ? -15.766 23.266 15.18 1 92.75 148 LYS B O 1
ATOM 2382 N N . ALA B 1 149 ? -14.781 21.406 14.578 1 91.56 149 ALA B N 1
ATOM 2383 C CA . ALA B 1 149 ? -14.93 20.812 15.898 1 91.56 149 ALA B CA 1
ATOM 2384 C C . ALA B 1 149 ? -14.203 21.641 16.953 1 91.56 149 ALA B C 1
ATOM 2386 O O . ALA B 1 149 ? -14.711 21.828 18.062 1 91.56 149 ALA B O 1
ATOM 2387 N N . ASP B 1 150 ? -13.031 22.031 16.672 1 93.5 150 ASP B N 1
ATOM 2388 C CA . ASP B 1 150 ? -12.25 22.859 17.594 1 93.5 150 ASP B CA 1
ATOM 2389 C C . ASP B 1 150 ? -12.977 24.156 17.906 1 93.5 150 ASP B C 1
ATOM 2391 O O . ASP B 1 150 ? -13.031 24.578 19.062 1 93.5 150 ASP B O 1
ATOM 2395 N N . GLU B 1 151 ? -13.469 24.734 16.844 1 92.69 151 GLU B N 1
ATOM 2396 C CA . GLU B 1 151 ? -14.227 25.969 17.016 1 92.69 151 GLU B CA 1
ATOM 2397 C C . GLU B 1 151 ? -15.445 25.75 17.922 1 92.69 151 GLU B C 1
ATOM 2399 O O . GLU B 1 151 ? -15.766 26.594 18.75 1 92.69 151 GLU B O 1
ATOM 2404 N N . GLU B 1 152 ? -16.062 24.688 17.734 1 92.25 152 GLU B N 1
ATOM 2405 C CA . GLU B 1 152 ? -17.25 24.359 18.531 1 92.25 152 GLU B CA 1
ATOM 2406 C C . GLU B 1 152 ? -16.891 24.172 20 1 92.25 152 GLU B C 1
ATOM 2408 O O . GLU B 1 152 ? -17.625 24.625 20.875 1 92.25 152 GLU B O 1
ATOM 2413 N N . VAL B 1 153 ? -15.875 23.5 20.266 1 94 153 VAL B N 1
ATOM 2414 C CA . VAL B 1 153 ? -15.445 23.266 21.641 1 94 153 VAL B CA 1
ATOM 2415 C C . VAL B 1 153 ? -15.016 24.594 22.281 1 94 153 VAL B C 1
ATOM 2417 O O . VAL B 1 153 ? -15.328 24.859 23.438 1 94 153 VAL B O 1
ATOM 2420 N N . LYS B 1 154 ? -14.273 25.375 21.609 1 92.94 154 LYS B N 1
ATOM 2421 C CA . LYS B 1 154 ? -13.82 26.672 22.109 1 92.94 154 LYS B CA 1
ATOM 2422 C C . LYS B 1 154 ? -15 27.562 22.484 1 92.94 154 LYS B C 1
ATOM 2424 O O . LYS B 1 154 ? -14.953 28.281 23.484 1 92.94 154 LYS B O 1
ATOM 2429 N N . ASN B 1 155 ? -15.938 27.328 21.672 1 92 155 ASN B N 1
ATOM 2430 C CA . ASN B 1 155 ? -17.109 28.172 21.875 1 92 155 ASN B CA 1
ATOM 2431 C C . ASN B 1 155 ? -18 27.625 22.984 1 92 155 ASN B C 1
ATOM 2433 O O . ASN B 1 155 ? -18.781 28.375 23.578 1 92 155 ASN B O 1
ATOM 2437 N N . ASN B 1 156 ? -17.922 26.328 23.141 1 84.88 156 ASN B N 1
ATOM 2438 C CA . ASN B 1 156 ? -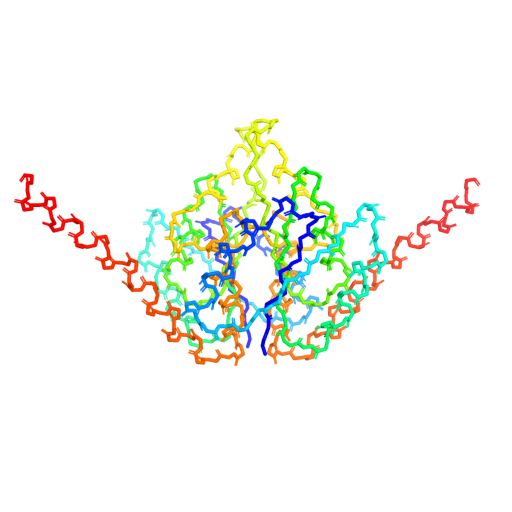18.812 25.719 24.125 1 84.88 156 ASN B CA 1
ATOM 2439 C C . ASN B 1 156 ? -18.062 25.375 25.422 1 84.88 156 ASN B C 1
ATOM 2441 O O . ASN B 1 156 ? -18.656 24.875 26.375 1 84.88 156 ASN B O 1
ATOM 2445 N N . GLY B 1 157 ? -16.703 25.266 25.375 1 66.56 157 GLY B N 1
ATOM 2446 C CA . GLY B 1 157 ? -15.961 24.953 26.578 1 66.56 157 GLY B CA 1
ATOM 2447 C C . GLY B 1 157 ? -15.531 26.203 27.344 1 66.56 157 GLY B C 1
ATOM 2448 O O . GLY B 1 157 ? -15.523 27.297 26.781 1 66.56 157 GLY B O 1
#

Solvent-accessible surface area (backbone atoms only — not comparable to full-atom values): 16178 Å² total; per-residue (Å²): 113,36,37,40,37,39,19,43,45,77,90,41,46,69,59,49,46,46,22,49,53,45,27,52,77,67,68,46,55,70,48,81,46,75,46,27,50,87,80,36,45,67,57,41,53,50,54,49,61,74,46,65,89,53,50,44,35,39,36,26,34,36,50,61,66,25,56,44,34,47,57,52,24,60,69,46,70,45,34,30,34,28,36,33,63,88,48,87,53,75,82,44,54,42,56,51,43,60,58,62,60,60,90,80,30,37,36,27,36,33,53,50,40,53,28,45,30,52,34,48,49,23,40,51,25,65,60,42,58,77,45,44,60,52,45,49,50,54,52,48,51,57,51,49,54,53,52,51,51,50,52,50,44,63,70,71,96,112,37,35,39,37,37,19,43,46,78,89,41,46,69,59,50,46,45,22,49,53,44,26,51,77,68,68,47,55,70,49,81,47,77,45,28,50,87,81,36,44,68,57,42,53,52,54,50,60,73,46,64,89,53,51,43,36,39,37,26,33,36,51,60,67,25,57,44,33,49,55,51,24,60,68,46,68,45,34,29,33,27,36,33,63,90,50,85,54,76,82,44,56,43,55,51,43,61,56,61,61,61,89,82,30,37,36,26,36,32,54,49,40,55,28,45,30,50,34,48,49,23,41,51,26,64,60,42,59,77,44,46,59,52,46,49,50,52,52,48,51,58,52,49,53,52,53,49,51,53,52,49,43,63,71,72,99

Secondary structure (DSSP, 8-state):
-EEEEEESSGGGHHHHHHHHHHHHHTT--EEEEE--TTT-HHHHHHHHHHHTTS-EEEEEE--TT-HHHHHHHHT-SS-EEE-PPP--GGGGTTHHHHH---TT--PEE---HHHHHHHHHHHHTTT-THHHHHHHHHHHHHHHHHHHHHHHHHHH-/-EEEEEESSGGGHHHHHHHHHHHHHTT--EEEEE--TTT-HHHHHHHHHHHTTS-EEEEEE--TT-HHHHHHHHT-SS-EEE-PPP--GGGGTTHHHHH---TT--PEE---HHHHHHHHHHHHTTT-THHHHHHHHHHHHHHHHHHHHHHHHHHH-

pLDDT: mean 94.42, std 6.2, range [66.56, 98.88]

Sequence (314 aa):
MLVVILMGSKGDLEHAKKIAQTLEKFEVPYVMRIASAHKVPLKVLEIIKEYENKDVVFITIAGRSNALSGFTDANTTKPVIACPPYSDKFAGADIFSTLRMPSGVAPLTILEPEEAALAAVKMLAIKYENLIDKIKKYQEEKRREIEKADEEVKNNGMLVVILMGSKGDLEHAKKIAQTLEKFEVPYVMRIASAHKVPLKVLEIIKEYENKDVVFITIAGRSNALSGFTDANTTKPVIACPPYSDKFAGADIFSTLRMPSGVAPLTILEPEEAALAAVKMLAIKYENLIDKIKKYQEEKRREIEKADEEVKNNG

InterPro domains:
  IPR000031 PurE domain [PF00731] (3-144)
  IPR000031 PurE domain [SM01001] (1-146)
  IPR000031 PurE domain [TIGR01162] (3-153)
  IPR024694 PurE, prokaryotic type [PIRSF001338] (2-155)
  IPR024694 PurE, prokaryotic type [PTHR23046] (2-153)
  IPR033626 Class II PurE [MF_02045] (1-154)

Organism: Dictyoglomus thermophilum (strain ATCC 35947 / DSM 3960 / H-6-12) (NCBI:txid309799)

Radius of gyration: 19.2 Å; Cα contacts (8 Å, |Δi|>4): 604; chains: 2; bounding box: 41×65×46 Å

Nearest PDB structures (foldseek):
  3rg8-assembly1_C  TM=9.807E-01  e=4.865E-17  Treponema denticola
  5c5d-assembly1_D  TM=9.819E-01  e=1.192E-16  Treponema denticola ATCC 35405
  2h31-assembly1_A  TM=9.722E-01  e=3.340E-13  Homo sapiens
  2ywx-assembly1_A  TM=9.257E-01  e=4.315E-13  Methanocaldococcus jannaschii
  7ale-assembly1_A  TM=8.434E-01  e=2.275E-13  Homo sapiens